Protein AF-A0A1C5M710-F1 (afdb_monomer)

Radius of gyration: 30.6 Å; Cα contacts (8 Å, |Δi|>4): 501; chains: 1; bounding box: 67×72×82 Å

Secondary structure (DSSP, 8-state):
-----------------------------------------PPPEEEEETTEEEEE-TTSPBPPSEEEEETTEEEEE-TTSPBP-EEEEETTEEEEE-SSSSBTTBTPBP-EEEEETTEEEEE-SS-STTTTTBBP-SEEEEETTEEEEE-TTSBB-TTPPPHHHHHHHHHHHHHHHHHHH---HHHHHHHHHHHHTTTTSHHHHHH--SS--B-TT--S-EEEEEEEEEETTEEEEEEEEEE--SSHHHHHHHHHHHHHH-EETTEETTTT-TT---HHHHHHHHHHTTS---TTHHHHHHHHHHHTTGGGGGG-

Solvent-accessible surface area (b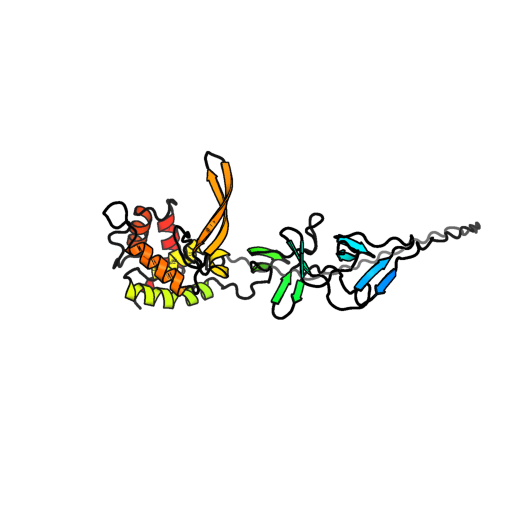ackbone atoms only — not comparable to full-atom values): 18569 Å² total; per-residue (Å²): 142,83,85,85,78,88,82,85,85,83,88,81,89,80,89,78,93,83,81,88,84,92,75,92,79,80,88,76,94,74,91,74,93,68,85,78,74,76,76,73,70,65,72,53,45,77,45,77,57,96,92,40,43,30,44,32,39,64,87,71,47,63,50,61,52,41,81,42,78,55,95,94,39,43,32,37,22,39,91,87,26,38,58,42,52,36,79,45,73,60,87,98,39,42,36,42,16,34,76,58,70,56,90,77,50,34,19,30,54,42,52,40,79,47,75,61,88,97,42,40,32,48,17,31,77,63,70,60,91,94,41,51,22,24,43,52,56,59,41,78,44,76,53,96,94,40,81,43,43,17,37,84,84,16,34,54,51,85,82,69,60,49,63,64,55,35,50,64,65,46,46,67,48,28,30,56,44,18,77,74,61,30,46,44,17,29,50,54,49,26,46,30,37,63,62,6,58,36,49,66,33,62,52,19,66,75,16,23,25,33,70,69,52,60,29,89,91,57,89,67,56,68,37,75,46,80,42,78,43,77,56,97,93,40,80,41,84,43,78,48,54,22,42,27,41,97,36,57,59,55,33,51,51,52,50,55,46,46,57,72,64,39,63,53,84,96,39,60,34,33,67,76,36,66,62,41,88,44,63,69,59,37,39,45,38,43,39,74,47,60,77,50,87,55,90,57,47,51,62,55,38,52,49,46,27,61,75,67,53,28,63,65,45,59,76,103

Sequence (316 aa):
MKNCKRIVFICLLFLSLTSLLLVPVRTEAATQNSAEATVKKAAGKWISKNGKLRYRYANKKYAKSGFTKIHGSWYCFDKNGNLQTGWKTIGSKRFYFEKKGEPGEKGKLVTGWKKIGKKEYYFRKSGKKGTIGATYKSEWKTLNKQDYYFDKNGAWYQKVPTNEDFIATIAPMAVRDMKKTGILASVTMAQAIHESAYGTSSLALEGKNLFGIKAGGWGGKTFSKKTQEYIGGKWYTVTAKFRAYSSYQKSISDHSSYLNTAMNGSRLRYQGLKGCKNYKKAFQIIKDGGYATDPKYVSKLCKIVKKYNLTKYDKM

Structure (mmCIF, N/CA/C/O backbone):
data_AF-A0A1C5M710-F1
#
_entry.id   AF-A0A1C5M710-F1
#
loop_
_atom_site.group_PDB
_atom_site.id
_atom_site.type_symbol
_atom_site.label_atom_id
_atom_site.label_alt_id
_atom_site.label_comp_id
_atom_site.label_asym_id
_atom_site.label_entity_id
_atom_site.label_seq_id
_atom_site.pdbx_PDB_ins_code
_atom_site.Cartn_x
_atom_site.Cartn_y
_atom_site.Cartn_z
_atom_site.occupancy
_atom_site.B_iso_or_equiv
_atom_site.auth_seq_id
_atom_site.auth_comp_id
_atom_site.auth_asym_id
_atom_site.auth_atom_id
_atom_site.pdbx_PDB_model_num
ATOM 1 N N . MET A 1 1 ? -2.540 -26.318 17.901 1.00 42.06 1 MET A N 1
ATOM 2 C CA . MET A 1 1 ? -1.102 -26.572 17.675 1.00 42.06 1 MET A CA 1
ATOM 3 C C . MET A 1 1 ? -0.956 -27.659 16.628 1.00 42.06 1 MET A C 1
ATOM 5 O O . MET A 1 1 ? -1.292 -28.793 16.923 1.00 42.06 1 MET A O 1
ATOM 9 N N . LYS A 1 2 ? -0.508 -27.325 15.414 1.00 34.12 2 LYS A N 1
ATOM 10 C CA . LYS A 1 2 ? 0.105 -28.285 14.487 1.00 34.12 2 LYS A CA 1
ATOM 11 C C . LYS A 1 2 ? 1.230 -27.553 13.759 1.00 34.12 2 LYS A C 1
ATOM 13 O O . LYS A 1 2 ? 0.992 -26.607 13.015 1.00 34.12 2 LYS A O 1
ATOM 18 N N . ASN A 1 3 ? 2.443 -27.956 14.115 1.00 33.75 3 ASN A N 1
ATOM 19 C CA . ASN A 1 3 ? 3.724 -27.510 13.590 1.00 33.75 3 ASN A CA 1
ATOM 20 C C . ASN A 1 3 ? 3.860 -27.945 12.128 1.00 33.75 3 ASN A C 1
ATOM 22 O O . ASN A 1 3 ? 3.651 -29.120 11.838 1.00 33.75 3 ASN A O 1
ATOM 26 N N . CYS A 1 4 ? 4.268 -27.047 11.230 1.00 30.52 4 CYS A N 1
ATOM 27 C CA . CYS A 1 4 ? 4.728 -27.442 9.900 1.00 30.52 4 CYS A CA 1
ATOM 28 C C . CYS A 1 4 ? 6.260 -27.379 9.890 1.00 30.52 4 CYS A C 1
ATOM 30 O O . CYS A 1 4 ? 6.853 -26.299 9.906 1.00 30.52 4 CYS A O 1
ATOM 32 N N . LYS A 1 5 ? 6.879 -28.560 9.987 1.00 36.16 5 LYS A N 1
ATOM 33 C CA . LYS A 1 5 ? 8.326 -28.780 10.027 1.00 36.16 5 LYS A CA 1
ATOM 34 C C . LYS A 1 5 ? 8.943 -28.535 8.644 1.00 36.16 5 LYS A C 1
ATOM 36 O O . LYS A 1 5 ? 8.381 -28.920 7.623 1.00 36.16 5 LYS A O 1
ATOM 41 N N . ARG A 1 6 ? 10.127 -27.917 8.643 1.00 33.97 6 ARG A N 1
ATOM 42 C CA . ARG A 1 6 ? 11.049 -27.822 7.503 1.00 33.97 6 ARG A CA 1
ATOM 43 C C . ARG A 1 6 ? 11.528 -29.227 7.124 1.00 33.97 6 ARG A C 1
ATOM 45 O O . ARG A 1 6 ? 11.973 -29.957 8.003 1.00 33.97 6 ARG A O 1
ATOM 52 N N . ILE A 1 7 ? 11.477 -29.570 5.840 1.00 32.66 7 ILE A N 1
ATOM 53 C CA . ILE A 1 7 ? 12.127 -30.761 5.281 1.00 32.66 7 ILE A CA 1
ATOM 54 C C . ILE A 1 7 ? 13.297 -30.278 4.422 1.00 32.66 7 ILE A C 1
ATOM 56 O O . ILE A 1 7 ? 13.109 -29.577 3.427 1.00 32.66 7 ILE A O 1
ATOM 60 N N . VAL A 1 8 ? 14.500 -30.623 4.871 1.00 30.62 8 VAL A N 1
ATOM 61 C CA . VAL A 1 8 ? 15.761 -30.583 4.126 1.00 30.62 8 VAL A CA 1
ATOM 62 C C . VAL A 1 8 ? 15.892 -31.955 3.467 1.00 30.62 8 VAL A C 1
ATOM 64 O O . VAL A 1 8 ? 15.802 -32.952 4.175 1.00 30.62 8 VAL A O 1
ATOM 67 N N . PHE A 1 9 ? 16.078 -32.021 2.147 1.00 28.45 9 PHE A N 1
ATOM 68 C CA . PHE A 1 9 ? 16.485 -33.260 1.481 1.00 28.45 9 PHE A CA 1
ATOM 69 C C . PHE A 1 9 ? 17.918 -33.118 0.983 1.00 28.45 9 PHE A C 1
ATOM 71 O O . PHE A 1 9 ? 18.257 -32.184 0.255 1.00 28.45 9 PHE A O 1
ATOM 78 N N . ILE A 1 10 ? 18.733 -34.041 1.481 1.00 31.36 10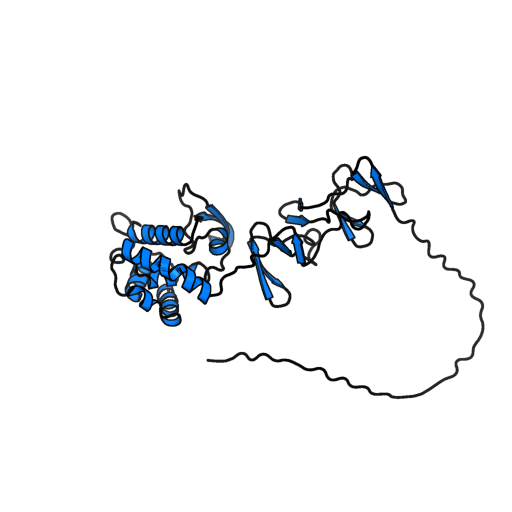 ILE A N 1
ATOM 79 C CA . ILE A 1 10 ? 20.157 -34.221 1.251 1.00 31.36 10 ILE A CA 1
ATOM 80 C C . ILE A 1 10 ? 20.370 -35.037 -0.030 1.00 31.36 10 ILE A C 1
ATOM 82 O O . ILE A 1 10 ? 19.572 -35.897 -0.393 1.00 31.36 10 ILE A O 1
ATOM 86 N N . CYS A 1 11 ? 21.470 -34.685 -0.684 1.00 29.17 11 CYS A N 1
ATOM 87 C CA . CYS A 1 11 ? 22.131 -35.291 -1.830 1.00 29.17 11 CYS A CA 1
ATOM 88 C C . CYS A 1 11 ? 22.385 -36.802 -1.660 1.00 29.17 11 CYS A C 1
ATOM 90 O O . CYS A 1 11 ? 22.856 -37.210 -0.603 1.00 29.17 11 CYS A O 1
ATOM 92 N N . LEU A 1 12 ? 22.177 -37.603 -2.710 1.00 32.91 12 LEU A N 1
ATOM 93 C CA . LEU A 1 12 ? 22.769 -38.940 -2.845 1.00 32.91 12 LEU A CA 1
ATOM 94 C C . LEU A 1 12 ? 23.062 -39.218 -4.327 1.00 32.91 12 LEU A C 1
ATOM 96 O O . LEU A 1 12 ? 22.157 -39.315 -5.153 1.00 32.91 12 LEU A O 1
ATOM 100 N N . LEU A 1 13 ? 24.360 -39.277 -4.632 1.00 32.38 13 LEU A N 1
ATOM 101 C CA . LEU A 1 13 ? 24.946 -39.799 -5.863 1.00 32.38 13 LEU A CA 1
ATOM 102 C C . LEU A 1 13 ? 24.749 -41.318 -5.923 1.00 32.38 13 LEU A C 1
ATOM 104 O O . LEU A 1 13 ? 25.011 -42.000 -4.937 1.00 32.38 13 LEU A O 1
ATOM 108 N N . PHE A 1 14 ? 24.417 -41.841 -7.102 1.00 35.28 14 PHE A N 1
ATOM 109 C CA . PHE A 1 14 ? 24.703 -43.226 -7.469 1.00 35.28 14 PHE A CA 1
ATOM 110 C C . PHE A 1 14 ? 25.469 -43.235 -8.794 1.00 35.28 14 PHE A C 1
ATOM 112 O O . PHE A 1 14 ? 24.947 -42.841 -9.836 1.00 35.28 14 PHE A O 1
ATOM 119 N N . LEU A 1 15 ? 26.736 -43.650 -8.715 1.00 34.12 15 LEU A N 1
ATOM 120 C CA . LEU A 1 15 ? 27.507 -44.180 -9.833 1.00 34.12 15 LEU A CA 1
ATOM 121 C C . LEU A 1 15 ? 27.057 -45.624 -10.080 1.00 34.12 15 LEU A C 1
ATOM 123 O O . LEU A 1 15 ? 26.993 -46.410 -9.138 1.00 34.12 15 LEU A O 1
ATOM 127 N N . SER A 1 16 ? 26.859 -46.000 -11.340 1.00 42.41 16 SER A N 1
ATOM 128 C CA . SER A 1 16 ? 27.025 -47.391 -11.765 1.00 42.41 16 SER A CA 1
ATOM 129 C C . SER A 1 16 ? 27.676 -47.424 -13.144 1.00 42.41 16 SER A C 1
ATOM 131 O O . SER A 1 16 ? 27.066 -47.039 -14.142 1.00 42.41 16 SER A O 1
ATOM 133 N N . LEU A 1 17 ? 28.933 -47.872 -13.168 1.00 35.47 17 LEU A N 1
ATOM 134 C CA . LEU A 1 17 ? 29.617 -48.376 -14.354 1.00 35.47 17 LEU A CA 1
ATOM 135 C C . LEU A 1 17 ? 28.877 -49.616 -14.869 1.00 35.47 17 LEU A C 1
ATOM 137 O O . LEU A 1 17 ? 28.617 -50.532 -14.095 1.00 35.47 17 LEU A O 1
ATOM 141 N N . THR A 1 18 ? 28.652 -49.692 -16.176 1.00 42.06 18 THR A N 1
ATOM 142 C CA . THR A 1 18 ? 28.628 -50.966 -16.909 1.00 42.06 18 THR A CA 1
ATOM 143 C C . THR A 1 18 ? 29.409 -50.781 -18.203 1.00 42.06 18 THR A C 1
ATOM 145 O O . THR A 1 18 ? 29.312 -49.747 -18.866 1.00 42.06 18 THR A O 1
ATOM 148 N N . SER A 1 19 ? 30.286 -51.742 -18.476 1.00 35.47 19 SER A N 1
ATOM 149 C CA . SER A 1 19 ? 31.231 -51.743 -19.583 1.00 35.47 19 SER A CA 1
ATOM 150 C C . SER A 1 19 ? 30.685 -52.496 -20.798 1.00 35.47 19 SER A C 1
ATOM 152 O O . SER A 1 19 ? 29.831 -53.367 -20.674 1.00 35.47 19 SER A O 1
ATOM 154 N N . LEU A 1 20 ? 31.305 -52.170 -21.937 1.00 34.91 20 LEU A N 1
ATOM 155 C CA . LEU A 1 20 ? 31.566 -53.010 -23.109 1.00 34.91 20 LEU A CA 1
ATOM 156 C C . LEU A 1 20 ? 30.378 -53.455 -23.983 1.00 34.91 20 LEU A C 1
ATOM 158 O O . LEU A 1 20 ? 29.581 -54.305 -23.614 1.00 34.91 20 LEU A O 1
ATOM 162 N N . LEU A 1 21 ? 30.392 -53.000 -25.239 1.00 36.06 21 LEU A N 1
ATOM 163 C CA . LEU A 1 21 ? 30.875 -53.828 -26.351 1.00 36.06 21 LEU A CA 1
ATOM 164 C C . LEU A 1 21 ? 31.299 -52.924 -27.518 1.00 36.06 21 LEU A C 1
ATOM 166 O O . LEU A 1 21 ? 30.545 -52.074 -27.988 1.00 36.06 21 LEU A O 1
ATOM 170 N N . LEU A 1 22 ? 32.552 -53.099 -27.936 1.00 37.38 22 LEU A N 1
ATOM 171 C CA . LEU A 1 22 ? 33.157 -52.484 -29.110 1.00 37.38 22 LEU A CA 1
ATOM 172 C C . LEU A 1 22 ? 32.746 -53.320 -30.330 1.00 37.38 22 LEU A C 1
ATOM 174 O O . LEU A 1 22 ? 33.033 -54.514 -30.369 1.00 37.38 22 LEU A O 1
ATOM 178 N N . VAL A 1 23 ? 32.115 -52.703 -31.327 1.00 41.75 23 VAL A N 1
ATOM 179 C CA . VAL A 1 23 ? 31.964 -53.297 -32.663 1.00 41.75 23 VAL A CA 1
ATOM 180 C C . VAL A 1 23 ? 32.788 -52.437 -33.621 1.00 41.75 23 VAL A C 1
ATOM 182 O O . VAL A 1 23 ? 32.579 -51.221 -33.648 1.00 41.75 23 VAL A O 1
ATOM 185 N N . PRO A 1 24 ? 33.744 -52.998 -34.381 1.00 42.62 24 PRO A N 1
ATOM 186 C CA . PRO A 1 24 ? 34.520 -52.214 -35.326 1.00 42.62 24 PRO A CA 1
ATOM 187 C C . PRO A 1 24 ? 33.662 -51.947 -36.565 1.00 42.62 24 PRO A C 1
ATOM 189 O O . PRO A 1 24 ? 33.377 -52.854 -37.345 1.00 42.62 24 PRO A O 1
ATOM 192 N N . VAL A 1 25 ? 33.244 -50.695 -36.760 1.00 32.75 25 VAL A N 1
ATOM 193 C CA . VAL A 1 25 ? 32.701 -50.256 -38.049 1.00 32.75 25 VAL A CA 1
ATOM 194 C C . VAL A 1 25 ? 33.866 -49.825 -38.931 1.00 32.75 25 VAL A C 1
ATOM 196 O O . VAL A 1 25 ? 34.612 -48.898 -38.626 1.00 32.75 25 VAL A O 1
ATOM 199 N N . ARG A 1 26 ? 34.006 -50.582 -40.015 1.00 38.81 26 ARG A N 1
ATOM 200 C CA . ARG A 1 26 ? 34.904 -50.421 -41.153 1.00 38.81 26 ARG A CA 1
ATOM 201 C C . ARG A 1 26 ? 34.915 -48.972 -41.661 1.00 38.81 26 ARG A C 1
ATOM 203 O O . ARG A 1 26 ? 33.879 -48.421 -42.018 1.00 38.81 26 ARG A O 1
ATOM 210 N N . THR A 1 27 ? 36.101 -48.373 -41.706 1.00 35.62 27 THR A N 1
ATOM 211 C CA . THR A 1 27 ? 36.369 -47.120 -42.418 1.00 35.62 27 THR A CA 1
ATOM 212 C C . THR A 1 27 ? 36.316 -47.364 -43.922 1.00 35.62 27 THR A C 1
ATOM 214 O O . THR A 1 27 ? 37.211 -48.007 -44.470 1.00 35.62 27 THR A O 1
ATOM 217 N N . GLU A 1 28 ? 35.314 -46.805 -44.592 1.00 41.25 28 GLU A N 1
ATOM 218 C CA . GLU A 1 28 ? 35.399 -46.482 -46.015 1.00 41.25 28 GLU A CA 1
ATOM 219 C C . GLU A 1 28 ? 35.428 -44.961 -46.145 1.00 41.25 28 GLU A C 1
ATOM 221 O O . GLU A 1 28 ? 34.505 -44.247 -45.749 1.00 41.25 28 GLU A O 1
ATOM 226 N N . ALA A 1 29 ? 36.562 -44.467 -46.635 1.00 36.47 29 ALA A N 1
ATOM 227 C CA . ALA A 1 29 ? 36.733 -43.086 -47.025 1.00 36.47 29 ALA A CA 1
ATOM 228 C C . ALA A 1 29 ? 35.894 -42.836 -48.283 1.00 36.47 29 ALA A C 1
ATOM 230 O O . ALA A 1 29 ? 36.212 -43.341 -49.357 1.00 36.47 29 ALA A O 1
ATOM 231 N N . ALA A 1 30 ? 34.846 -42.031 -48.147 1.00 32.66 30 ALA A N 1
ATOM 232 C CA . ALA A 1 30 ? 34.181 -41.391 -49.268 1.00 32.66 30 ALA A CA 1
ATOM 233 C C . ALA A 1 30 ? 34.258 -39.878 -49.058 1.00 32.66 30 ALA A C 1
ATOM 235 O O . ALA A 1 30 ? 33.745 -39.312 -48.093 1.00 32.66 30 ALA A O 1
ATOM 236 N N . THR A 1 31 ? 34.986 -39.249 -49.966 1.00 37.56 31 THR A N 1
ATOM 237 C CA . THR A 1 31 ? 35.159 -37.816 -50.144 1.00 37.56 31 THR A CA 1
ATOM 238 C C . THR A 1 31 ? 33.818 -37.082 -50.158 1.00 37.56 31 THR A C 1
ATOM 240 O O . THR A 1 31 ? 33.026 -37.232 -51.084 1.00 37.56 31 THR A O 1
ATOM 243 N N . GLN A 1 32 ? 33.593 -36.203 -49.179 1.00 31.77 32 GLN A N 1
ATOM 244 C CA . GLN A 1 32 ? 32.639 -35.105 -49.321 1.00 31.77 32 GLN A CA 1
ATOM 245 C C . GLN A 1 32 ? 33.327 -33.773 -49.041 1.00 31.77 32 GLN A C 1
ATOM 247 O O . GLN A 1 32 ? 33.432 -33.288 -47.917 1.00 31.77 32 GLN A O 1
ATOM 252 N N . ASN A 1 33 ? 33.783 -33.178 -50.140 1.00 46.34 33 ASN A N 1
ATOM 253 C CA . ASN A 1 33 ? 33.904 -31.739 -50.276 1.00 46.34 33 ASN A CA 1
ATOM 254 C C . ASN A 1 33 ? 32.485 -31.151 -50.215 1.00 46.34 33 ASN A C 1
ATOM 256 O O . ASN A 1 33 ? 31.789 -31.064 -51.222 1.00 46.34 33 ASN A O 1
ATOM 260 N N . SER A 1 34 ? 32.050 -30.736 -49.031 1.00 34.28 34 SER A N 1
ATOM 261 C CA . SER A 1 34 ? 30.980 -29.751 -48.893 1.00 34.28 34 SER A CA 1
ATOM 262 C C . SER A 1 34 ? 31.349 -28.812 -47.757 1.00 34.28 34 SER A C 1
ATOM 264 O O . SER A 1 34 ? 30.949 -28.981 -46.606 1.00 34.28 34 SER A O 1
ATOM 266 N N . ALA A 1 35 ? 32.159 -27.812 -48.094 1.00 37.97 35 ALA A N 1
ATOM 267 C CA . ALA A 1 35 ? 32.267 -26.612 -47.292 1.00 37.97 35 ALA A CA 1
ATOM 268 C C . ALA A 1 35 ? 30.880 -25.949 -47.247 1.00 37.97 35 ALA A C 1
ATOM 270 O O . ALA A 1 35 ? 30.538 -25.131 -48.100 1.00 37.97 35 ALA A O 1
ATOM 271 N N . GLU A 1 36 ? 30.070 -26.293 -46.244 1.00 34.94 36 GLU A N 1
ATOM 272 C CA . GLU A 1 36 ? 28.985 -25.429 -45.794 1.00 34.94 36 GLU A CA 1
ATOM 273 C C . GLU A 1 36 ? 29.624 -24.175 -45.196 1.00 34.94 36 GLU A C 1
ATOM 275 O O . GLU A 1 36 ? 29.859 -24.038 -43.992 1.00 34.94 36 GLU A O 1
ATOM 280 N N . ALA A 1 37 ? 29.939 -23.234 -46.082 1.00 34.09 37 ALA A N 1
ATOM 281 C CA . ALA A 1 37 ? 30.164 -21.854 -45.726 1.00 34.09 37 ALA A CA 1
ATOM 282 C C . ALA A 1 37 ? 28.885 -21.346 -45.051 1.00 34.09 37 ALA A C 1
ATOM 284 O O . ALA A 1 37 ? 27.931 -20.906 -45.694 1.00 34.09 37 ALA A O 1
ATOM 285 N N . THR A 1 38 ? 28.863 -21.407 -43.722 1.00 34.16 38 THR A N 1
ATOM 286 C CA . THR A 1 38 ? 27.917 -20.660 -42.903 1.00 34.16 38 THR A CA 1
ATOM 287 C C . THR A 1 38 ? 28.090 -19.193 -43.265 1.00 34.16 38 THR A C 1
ATOM 289 O O . THR A 1 38 ? 29.026 -18.524 -42.825 1.00 34.16 38 THR A O 1
ATOM 292 N N . VAL A 1 39 ? 27.188 -18.670 -44.097 1.00 37.91 39 VAL A N 1
ATOM 293 C CA . VAL A 1 39 ? 27.097 -17.240 -44.375 1.00 37.91 39 VAL A CA 1
ATOM 294 C C . VAL A 1 39 ? 26.815 -16.559 -43.037 1.00 37.91 39 VAL A C 1
ATOM 296 O O . VAL A 1 39 ? 25.669 -16.468 -42.590 1.00 37.91 39 VAL A O 1
ATOM 299 N N . LYS A 1 40 ? 27.871 -16.088 -42.361 1.00 44.16 40 LYS A N 1
ATOM 300 C CA . LYS A 1 40 ? 27.776 -15.159 -41.235 1.00 44.16 40 LYS A CA 1
ATOM 301 C C . LYS A 1 40 ? 27.069 -13.923 -41.768 1.00 44.16 40 LYS A C 1
ATOM 303 O O . LYS A 1 40 ? 27.689 -13.028 -42.336 1.00 44.16 40 LYS A O 1
ATOM 308 N N . LYS A 1 41 ? 25.744 -13.895 -41.617 1.00 49.84 41 LYS A N 1
ATOM 309 C CA . LYS A 1 41 ? 24.896 -12.743 -41.912 1.00 49.84 41 LYS A CA 1
ATOM 310 C C . LYS A 1 41 ? 25.568 -11.535 -41.267 1.00 49.84 41 LYS A C 1
ATOM 312 O O . LYS A 1 41 ? 25.709 -11.517 -40.046 1.00 49.84 41 LYS A O 1
ATOM 317 N N . ALA A 1 42 ? 26.048 -10.590 -42.078 1.00 56.75 42 ALA A N 1
ATOM 318 C CA . ALA A 1 42 ? 26.801 -9.446 -41.579 1.00 56.75 42 ALA A CA 1
ATOM 319 C C . ALA A 1 42 ? 26.041 -8.817 -40.399 1.00 56.75 42 ALA A C 1
ATOM 321 O O . ALA A 1 42 ? 24.865 -8.455 -40.516 1.00 56.75 42 ALA A O 1
ATOM 322 N N . ALA A 1 43 ? 26.675 -8.779 -39.227 1.00 74.94 43 ALA A N 1
ATOM 323 C CA . ALA A 1 43 ? 26.039 -8.248 -38.032 1.00 74.94 43 ALA A CA 1
ATOM 324 C C . ALA A 1 43 ? 25.844 -6.733 -38.200 1.00 74.94 43 ALA A C 1
ATOM 326 O O . ALA A 1 43 ? 26.686 -6.035 -38.770 1.00 74.94 43 ALA A O 1
ATOM 327 N N . GLY A 1 44 ? 24.712 -6.205 -37.732 1.00 88.12 44 GLY A N 1
ATOM 328 C CA . GLY A 1 44 ? 24.530 -4.756 -37.664 1.00 88.12 44 GLY A CA 1
ATOM 329 C C . GLY A 1 44 ? 25.507 -4.123 -36.669 1.00 88.12 44 GLY A C 1
ATOM 330 O O . GLY A 1 44 ? 26.044 -4.797 -35.790 1.00 88.12 44 GLY A O 1
ATOM 331 N N . LYS A 1 45 ? 25.714 -2.810 -36.783 1.00 94.25 45 LYS A N 1
ATOM 332 C CA . LYS A 1 45 ? 26.644 -2.049 -35.942 1.00 94.25 45 LYS A CA 1
ATOM 333 C C . LYS A 1 45 ? 25.969 -0.912 -35.192 1.00 94.25 45 LYS A C 1
ATOM 335 O O . LYS A 1 45 ? 25.032 -0.279 -35.686 1.00 94.25 45 LYS A O 1
ATOM 340 N N . TRP A 1 46 ? 26.489 -0.623 -34.007 1.00 95.31 46 TRP A N 1
ATOM 341 C CA . TRP A 1 46 ? 26.136 0.571 -33.254 1.00 95.31 46 TRP A CA 1
ATOM 342 C C . TRP A 1 46 ? 26.849 1.792 -33.838 1.00 95.31 46 TRP A C 1
ATOM 344 O O . TRP A 1 46 ? 28.039 1.746 -34.127 1.00 95.31 46 TRP A O 1
ATOM 354 N N . ILE A 1 47 ? 26.110 2.881 -34.023 1.00 94.62 47 ILE A N 1
ATOM 355 C CA . ILE A 1 47 ? 26.592 4.149 -34.567 1.00 94.62 47 ILE A CA 1
ATOM 356 C C . ILE A 1 47 ? 26.357 5.232 -33.520 1.00 94.62 47 ILE A C 1
ATOM 358 O O . ILE A 1 47 ? 25.212 5.467 -33.128 1.00 94.62 47 ILE A O 1
ATOM 362 N N . SER A 1 48 ? 27.429 5.893 -33.086 1.00 93.06 48 SER A N 1
ATOM 363 C CA . SER A 1 48 ? 27.365 7.055 -32.199 1.00 93.06 48 SER A CA 1
ATOM 364 C C . SER A 1 48 ? 27.523 8.334 -33.019 1.00 93.06 48 SER A C 1
ATOM 366 O O . SER A 1 48 ? 28.474 8.456 -33.786 1.00 93.06 48 SER A O 1
ATOM 368 N N . LYS A 1 49 ? 26.592 9.280 -32.880 1.00 90.50 49 LYS A N 1
ATOM 369 C CA . LYS A 1 49 ? 26.688 10.623 -33.474 1.00 90.50 49 LYS A CA 1
ATOM 370 C C . LYS A 1 49 ? 26.138 11.643 -32.482 1.00 90.50 49 LYS A C 1
ATOM 372 O O . LYS A 1 49 ? 25.013 11.486 -32.012 1.00 90.50 49 LYS A O 1
ATOM 377 N N . ASN A 1 50 ? 26.919 12.674 -32.155 1.00 87.69 50 ASN A N 1
ATOM 378 C CA . ASN A 1 50 ? 26.544 13.746 -31.218 1.00 87.69 50 ASN A CA 1
ATOM 379 C C . ASN A 1 50 ? 26.025 13.207 -29.867 1.00 87.69 50 ASN A C 1
ATOM 381 O O . ASN A 1 50 ? 24.974 13.620 -29.377 1.00 87.69 50 ASN A O 1
ATOM 385 N N . GLY A 1 51 ? 26.696 12.189 -29.317 1.00 83.38 51 GLY A N 1
ATOM 386 C CA . GLY A 1 51 ? 26.306 11.535 -28.059 1.00 83.38 51 GLY A CA 1
ATOM 387 C C . GLY A 1 51 ? 25.049 10.652 -28.131 1.00 83.38 51 GLY A C 1
ATOM 388 O O . GLY A 1 51 ? 24.667 10.047 -27.126 1.00 83.38 51 GLY A O 1
ATOM 389 N N . LYS A 1 52 ? 24.405 10.534 -29.300 1.00 91.12 52 LYS A N 1
ATOM 390 C CA . LYS A 1 52 ? 23.235 9.676 -29.529 1.00 91.12 52 LYS A CA 1
ATOM 391 C C . LYS A 1 52 ? 23.663 8.375 -30.195 1.00 91.12 52 LYS A C 1
ATOM 393 O O . LYS A 1 52 ? 24.330 8.384 -31.227 1.00 91.12 52 LYS A O 1
ATOM 398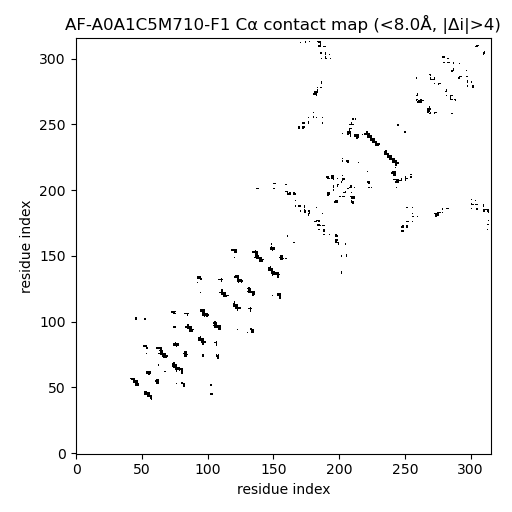 N N . LEU A 1 53 ? 23.239 7.257 -29.613 1.00 95.44 53 LEU A N 1
ATOM 399 C CA . LEU A 1 53 ? 23.540 5.922 -30.121 1.00 95.44 53 LEU A CA 1
ATOM 400 C C . LEU A 1 53 ? 22.359 5.390 -30.942 1.00 95.44 53 LEU A C 1
ATOM 402 O O . LEU A 1 53 ? 21.211 5.473 -30.507 1.00 95.44 53 LEU A O 1
ATOM 406 N N . ARG A 1 54 ? 22.631 4.839 -32.123 1.00 96.31 54 ARG A N 1
ATOM 407 C CA . ARG A 1 54 ? 21.651 4.212 -33.028 1.00 96.31 54 ARG A CA 1
ATOM 408 C C . ARG A 1 54 ? 22.181 2.848 -33.457 1.00 96.31 54 ARG A C 1
ATOM 410 O O . ARG A 1 54 ? 23.390 2.644 -33.466 1.00 96.31 54 ARG A O 1
ATOM 417 N N . TYR A 1 55 ? 21.310 1.921 -33.843 1.00 96.19 55 TYR A N 1
ATOM 418 C CA . TYR A 1 55 ? 21.739 0.634 -34.402 1.00 96.19 55 TYR A CA 1
ATOM 419 C C . TYR A 1 55 ? 21.427 0.574 -35.897 1.00 96.19 55 TYR A C 1
ATOM 421 O O . TYR A 1 55 ? 20.283 0.817 -36.291 1.00 96.19 55 TYR A O 1
ATOM 429 N N . ARG A 1 56 ? 22.438 0.276 -36.720 1.00 95.50 56 ARG A N 1
ATOM 430 C CA . ARG A 1 56 ? 22.330 0.139 -38.177 1.00 95.50 56 ARG A CA 1
ATOM 431 C C . ARG A 1 56 ? 22.517 -1.322 -38.568 1.00 95.50 56 ARG A C 1
ATOM 433 O O . ARG A 1 56 ? 23.591 -1.879 -38.363 1.00 95.50 56 ARG A O 1
ATOM 440 N N . TYR A 1 57 ? 21.496 -1.928 -39.158 1.00 93.12 57 TYR A N 1
ATOM 441 C CA . TYR A 1 57 ? 21.563 -3.288 -39.691 1.00 93.12 57 TYR A CA 1
ATOM 442 C C . TYR A 1 57 ? 22.489 -3.360 -40.918 1.00 93.12 57 TYR A C 1
ATOM 444 O O . TYR A 1 57 ? 22.814 -2.338 -41.529 1.00 93.12 57 TYR A O 1
ATOM 452 N N . ALA A 1 58 ? 22.884 -4.572 -41.321 1.00 91.56 58 ALA A N 1
ATOM 453 C CA . ALA A 1 58 ? 23.715 -4.778 -42.512 1.00 91.56 58 ALA A CA 1
ATOM 454 C C . ALA A 1 58 ? 23.083 -4.245 -43.806 1.00 91.56 58 ALA A C 1
ATOM 456 O O . ALA A 1 58 ? 23.785 -3.701 -44.651 1.00 91.56 58 ALA A O 1
ATOM 457 N N . ASN A 1 59 ? 21.751 -4.267 -43.912 1.00 91.31 59 ASN A N 1
ATOM 458 C CA . ASN A 1 59 ? 21.007 -3.659 -45.023 1.00 91.31 59 ASN A CA 1
ATOM 459 C C . ASN A 1 59 ? 20.978 -2.113 -44.990 1.00 91.31 59 ASN A C 1
ATOM 461 O O . ASN A 1 59 ? 20.129 -1.497 -45.630 1.00 91.31 59 ASN A O 1
ATOM 465 N N . LYS A 1 60 ? 21.854 -1.482 -44.195 1.00 88.94 60 LYS A N 1
ATOM 466 C CA . LYS A 1 60 ? 21.997 -0.032 -43.993 1.00 88.94 60 LYS A CA 1
ATOM 467 C C . LYS A 1 60 ? 20.776 0.669 -43.370 1.00 88.94 60 LYS A C 1
ATOM 469 O O . LYS A 1 60 ? 20.876 1.857 -43.063 1.00 88.94 60 LYS A O 1
ATOM 474 N N . LYS A 1 61 ? 19.669 -0.036 -43.094 1.00 91.94 61 LYS A N 1
ATOM 475 C CA . LYS A 1 61 ? 18.510 0.508 -42.364 1.00 91.94 61 LYS A CA 1
ATOM 476 C C . LYS A 1 61 ? 18.814 0.614 -40.868 1.00 91.94 61 LYS A C 1
ATOM 478 O O . LYS A 1 61 ? 19.624 -0.138 -40.327 1.00 91.94 61 LYS A O 1
ATOM 483 N N . TYR A 1 62 ? 18.139 1.535 -40.187 1.00 93.31 62 TYR A N 1
ATOM 484 C CA . TYR A 1 62 ? 18.261 1.717 -38.738 1.00 93.31 62 TYR A CA 1
ATOM 485 C C . TYR A 1 62 ? 17.156 0.984 -37.969 1.00 93.31 62 TYR A C 1
ATOM 487 O O . TYR A 1 62 ? 16.088 0.697 -38.515 1.00 93.31 62 TYR A O 1
ATOM 495 N N . ALA A 1 63 ? 17.415 0.688 -36.692 1.00 93.50 63 ALA A N 1
ATOM 496 C CA . ALA A 1 63 ? 16.403 0.197 -35.761 1.00 93.50 63 ALA A CA 1
ATOM 497 C C . ALA A 1 63 ? 15.174 1.119 -35.737 1.00 93.50 63 ALA A C 1
ATOM 499 O O . ALA A 1 63 ? 15.299 2.344 -35.669 1.00 93.50 63 ALA A O 1
ATOM 500 N N . LYS A 1 64 ? 13.988 0.504 -35.813 1.00 91.88 64 LYS A N 1
ATOM 501 C CA . LYS A 1 64 ? 12.705 1.207 -35.733 1.00 91.88 64 LYS A CA 1
ATOM 502 C C . LYS A 1 64 ? 12.452 1.684 -34.299 1.00 91.88 64 LYS A C 1
ATOM 504 O O . LYS A 1 64 ? 13.041 1.167 -33.350 1.00 91.88 64 LYS A O 1
ATOM 509 N N . SER A 1 65 ? 11.559 2.659 -34.156 1.00 93.75 65 SER A N 1
ATOM 510 C CA . SER A 1 65 ? 11.115 3.154 -32.854 1.00 93.75 65 SER A CA 1
ATOM 511 C C . SER A 1 65 ? 10.440 2.057 -32.019 1.00 93.75 65 SER A C 1
ATOM 513 O O . SER A 1 65 ? 9.881 1.090 -32.541 1.00 93.75 65 SER A O 1
ATOM 515 N N . GLY A 1 66 ? 10.494 2.208 -30.697 1.00 93.25 66 GLY A N 1
ATOM 516 C CA . GLY A 1 66 ? 9.955 1.246 -29.740 1.00 93.25 66 GLY A CA 1
ATOM 517 C C . GLY A 1 66 ? 10.909 0.094 -29.419 1.00 93.25 66 GLY A C 1
ATOM 518 O O . GLY A 1 66 ? 12.128 0.204 -29.571 1.00 93.25 66 GLY A O 1
ATOM 519 N N . PHE A 1 67 ? 10.341 -1.003 -28.911 1.00 93.69 67 PHE A N 1
ATOM 520 C CA . PHE A 1 67 ? 11.097 -2.179 -28.480 1.00 93.69 67 PHE A CA 1
ATOM 521 C C . PHE A 1 67 ? 11.662 -2.948 -29.675 1.00 93.69 67 PHE A C 1
ATOM 523 O O . PHE A 1 67 ? 10.911 -3.472 -30.497 1.00 93.69 67 PHE A O 1
ATOM 530 N N . THR A 1 68 ? 12.983 -3.086 -29.718 1.00 93.88 68 THR A N 1
ATOM 531 C CA . THR A 1 68 ? 13.709 -3.827 -30.754 1.00 93.88 68 THR A CA 1
ATOM 532 C C . THR A 1 68 ? 14.639 -4.842 -30.098 1.00 93.88 68 THR A C 1
ATOM 534 O O . THR A 1 68 ? 15.352 -4.507 -29.151 1.00 93.88 68 THR A O 1
ATOM 537 N N . LYS A 1 69 ? 14.633 -6.088 -30.587 1.00 92.56 69 LYS A N 1
ATOM 538 C CA . LYS A 1 69 ? 15.521 -7.152 -30.103 1.00 92.56 69 LYS A CA 1
ATOM 539 C C . LYS A 1 69 ? 16.774 -7.211 -30.977 1.00 92.56 69 LYS A C 1
ATOM 541 O O . LYS A 1 69 ? 16.662 -7.425 -32.180 1.00 92.56 69 LYS A O 1
ATOM 546 N N . ILE A 1 70 ? 17.946 -7.021 -30.379 1.00 93.50 70 ILE A N 1
ATOM 547 C CA . ILE A 1 70 ? 19.254 -7.042 -31.048 1.00 93.50 70 ILE A CA 1
ATOM 548 C C . ILE A 1 70 ? 20.140 -8.014 -30.270 1.00 93.50 70 ILE A C 1
ATOM 550 O O . ILE A 1 70 ? 20.267 -7.888 -29.055 1.00 93.50 70 ILE A O 1
ATOM 554 N N . HIS A 1 71 ? 20.704 -9.009 -30.958 1.00 90.31 71 HIS A N 1
ATOM 555 C CA . HIS A 1 71 ? 21.593 -10.024 -30.367 1.00 90.31 71 HIS A CA 1
ATOM 556 C C . HIS A 1 71 ? 21.041 -10.618 -29.051 1.00 90.31 71 HIS A C 1
ATOM 558 O O . HIS A 1 71 ? 21.699 -10.634 -28.016 1.00 90.31 71 HIS A O 1
ATOM 564 N N . GLY A 1 72 ? 19.768 -11.027 -29.056 1.00 89.31 72 GLY A N 1
ATOM 565 C CA . GLY A 1 72 ? 19.114 -11.631 -27.888 1.00 89.31 72 GLY A CA 1
ATOM 566 C C . GLY A 1 72 ? 18.602 -10.647 -26.825 1.00 89.31 72 GLY A C 1
ATOM 567 O O . GLY A 1 72 ? 17.694 -11.006 -26.077 1.00 89.31 72 GLY A O 1
ATOM 568 N N . SER A 1 73 ? 19.081 -9.401 -26.808 1.00 92.38 73 SER A N 1
ATOM 569 C CA . SER A 1 73 ? 18.706 -8.379 -25.821 1.00 92.38 73 SER A CA 1
ATOM 570 C C . SER A 1 73 ? 17.663 -7.402 -26.363 1.00 92.38 73 SER A C 1
ATOM 572 O O . SER A 1 73 ? 17.631 -7.097 -27.554 1.00 92.38 73 SER A O 1
ATOM 574 N N . TRP A 1 74 ? 16.787 -6.900 -25.491 1.00 94.56 74 TRP A N 1
ATOM 575 C CA . TRP A 1 74 ? 15.808 -5.872 -25.852 1.00 94.56 74 TRP A CA 1
ATOM 576 C C . TRP A 1 74 ? 16.371 -4.473 -25.618 1.00 94.56 74 TRP A C 1
ATOM 578 O O . TRP A 1 74 ? 16.965 -4.211 -24.578 1.00 94.56 74 TRP A O 1
ATOM 588 N N . TYR A 1 75 ? 16.105 -3.570 -26.553 1.00 96.00 75 TYR A N 1
ATOM 589 C CA . TYR A 1 75 ? 16.425 -2.145 -26.492 1.00 96.00 75 TYR A CA 1
ATOM 590 C C . TYR A 1 75 ? 15.174 -1.348 -26.847 1.00 96.00 75 TYR A C 1
ATOM 592 O O . TYR A 1 75 ? 14.246 -1.884 -27.456 1.00 96.00 75 TYR A O 1
ATOM 600 N N . CYS A 1 76 ? 15.143 -0.065 -26.500 1.00 95.44 76 CYS A N 1
ATOM 601 C CA . CYS A 1 76 ? 14.079 0.837 -26.927 1.00 95.44 76 CYS A CA 1
ATOM 602 C C . CYS A 1 76 ? 14.668 2.023 -27.683 1.00 95.44 76 CYS A C 1
ATOM 604 O O . CYS A 1 76 ? 15.634 2.624 -27.221 1.00 95.44 76 CYS A O 1
ATOM 606 N N . PHE A 1 77 ? 14.065 2.386 -28.811 1.00 96.25 77 PHE A N 1
ATOM 607 C CA . PHE A 1 77 ? 14.474 3.535 -29.620 1.00 96.25 77 PHE A CA 1
ATOM 608 C C . PHE A 1 77 ? 13.347 4.573 -29.696 1.00 96.25 77 PHE A C 1
ATOM 610 O O . PHE A 1 77 ? 12.168 4.218 -29.653 1.00 96.25 77 PHE A O 1
ATOM 617 N N . ASP A 1 78 ? 13.686 5.860 -29.777 1.00 94.31 78 ASP A N 1
ATOM 618 C CA . ASP A 1 78 ? 12.700 6.921 -30.023 1.00 94.31 78 ASP A CA 1
ATOM 619 C C . ASP A 1 78 ? 12.261 6.977 -31.498 1.00 94.31 78 ASP A C 1
ATOM 621 O O . ASP A 1 78 ? 12.729 6.206 -32.338 1.00 94.31 78 ASP A O 1
ATOM 625 N N . LYS A 1 79 ? 11.360 7.914 -31.826 1.00 94.44 79 LYS A N 1
ATOM 626 C CA . LYS A 1 79 ? 10.869 8.155 -33.195 1.00 94.44 79 LYS A CA 1
ATOM 627 C C . LYS A 1 79 ? 11.970 8.493 -34.210 1.00 94.44 79 LYS A C 1
ATOM 629 O O . LYS A 1 79 ? 11.790 8.255 -35.395 1.00 94.44 79 LYS A O 1
ATOM 634 N N . ASN A 1 80 ? 13.113 8.992 -33.744 1.00 91.94 80 ASN A N 1
ATOM 635 C CA . ASN A 1 80 ? 14.267 9.335 -34.572 1.00 91.94 80 ASN A CA 1
ATOM 636 C C . ASN A 1 80 ? 15.274 8.165 -34.662 1.00 91.94 80 ASN A C 1
ATOM 638 O O . ASN A 1 80 ? 16.321 8.273 -35.308 1.00 91.94 80 ASN A O 1
ATOM 642 N N . GLY A 1 81 ? 14.983 7.032 -34.016 1.00 93.50 81 GLY A N 1
ATOM 643 C CA . GLY A 1 81 ? 15.855 5.864 -33.954 1.00 93.50 81 GLY A CA 1
ATOM 644 C C . GLY A 1 81 ? 17.026 6.018 -32.982 1.00 93.50 81 GLY A C 1
ATOM 645 O O . GLY A 1 81 ? 18.010 5.293 -33.129 1.00 93.50 81 GLY A O 1
ATOM 646 N N . ASN A 1 82 ? 16.966 6.951 -32.022 1.00 95.75 82 ASN A N 1
ATOM 647 C CA . ASN A 1 82 ? 17.981 7.075 -30.972 1.00 95.75 82 ASN A CA 1
ATOM 648 C C . ASN A 1 82 ? 17.657 6.161 -29.792 1.00 95.75 82 ASN A C 1
ATOM 650 O O . ASN A 1 82 ? 16.521 6.114 -29.305 1.00 95.75 82 ASN A O 1
ATOM 654 N N . LEU A 1 83 ? 18.683 5.476 -29.299 1.00 97.31 83 LEU A N 1
ATOM 655 C CA . LEU A 1 83 ? 18.605 4.564 -28.171 1.00 97.31 83 LEU A CA 1
ATOM 656 C C . LEU A 1 83 ? 18.157 5.291 -26.899 1.00 97.31 83 LEU A C 1
ATOM 658 O O . LEU A 1 83 ? 18.722 6.309 -26.499 1.00 97.31 83 LEU A O 1
ATOM 662 N N . GLN A 1 84 ? 17.160 4.722 -26.235 1.00 96.81 84 GLN A N 1
ATOM 663 C CA . GLN A 1 84 ? 16.666 5.162 -24.941 1.00 96.81 84 GLN A CA 1
ATOM 664 C C . GLN A 1 84 ? 17.414 4.442 -23.817 1.00 96.81 84 GLN A C 1
ATOM 666 O O . GLN A 1 84 ? 17.647 3.237 -23.876 1.00 96.81 84 GLN A O 1
ATOM 671 N N . THR A 1 85 ? 17.753 5.183 -22.763 1.00 97.25 85 THR A N 1
ATOM 672 C CA . THR A 1 85 ? 18.383 4.646 -21.549 1.00 97.25 85 THR A CA 1
ATOM 673 C C . THR A 1 85 ? 17.661 5.137 -20.292 1.00 97.25 85 THR A C 1
ATOM 675 O O . THR A 1 85 ? 16.866 6.081 -20.342 1.00 97.25 85 THR A O 1
ATOM 678 N N . GLY A 1 86 ? 17.935 4.498 -19.154 1.00 97.75 86 GLY A N 1
ATOM 679 C CA . GLY A 1 86 ? 17.357 4.828 -17.856 1.00 97.75 86 GLY A CA 1
ATOM 680 C C . GLY A 1 86 ? 15.881 4.454 -17.728 1.00 97.75 86 GLY A C 1
ATOM 681 O O . GLY A 1 86 ? 15.380 3.552 -18.400 1.00 97.75 86 GLY A O 1
ATOM 682 N N . TRP A 1 87 ? 15.186 5.150 -16.826 1.00 97.56 87 TRP A N 1
ATOM 683 C CA . TRP A 1 87 ? 13.758 4.954 -16.589 1.00 97.56 87 TRP A CA 1
ATOM 684 C C . TRP A 1 87 ? 12.928 5.391 -17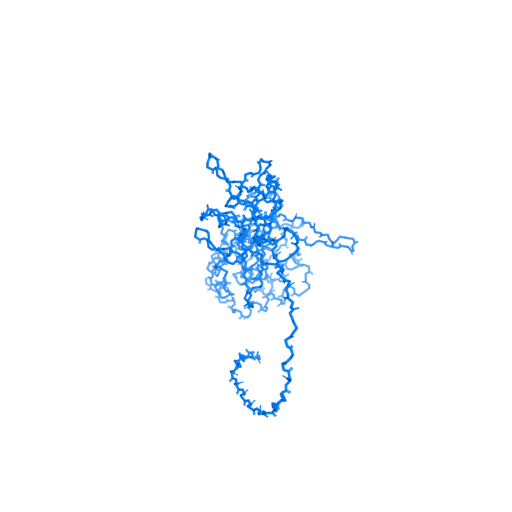.793 1.00 97.56 87 TRP A C 1
ATOM 686 O O . TRP A 1 87 ? 13.056 6.521 -18.267 1.00 97.56 87 TRP A O 1
ATOM 696 N N . LYS A 1 88 ? 12.026 4.515 -18.241 1.00 96.25 88 LYS A N 1
ATOM 697 C CA . LYS A 1 88 ? 11.049 4.823 -19.287 1.00 96.25 88 LYS A CA 1
ATOM 698 C C . LYS A 1 88 ? 9.675 4.291 -18.911 1.00 96.25 88 LYS A C 1
ATOM 700 O O . LYS A 1 88 ? 9.536 3.148 -18.480 1.00 96.25 88 LYS A O 1
ATOM 705 N N . THR A 1 89 ? 8.665 5.131 -19.093 1.00 94.62 89 THR A N 1
ATOM 706 C CA . THR A 1 89 ? 7.259 4.752 -18.951 1.00 94.62 89 THR A CA 1
ATOM 707 C C . THR A 1 89 ? 6.683 4.575 -20.346 1.00 94.62 89 THR A C 1
ATOM 709 O O . THR A 1 89 ? 6.724 5.504 -21.146 1.00 94.62 89 THR A O 1
ATOM 712 N N . ILE A 1 90 ? 6.194 3.375 -20.651 1.00 90.69 90 ILE A N 1
ATOM 713 C CA . ILE A 1 90 ? 5.615 3.031 -21.954 1.00 90.69 90 ILE A CA 1
ATOM 714 C C . ILE A 1 90 ? 4.228 2.446 -21.679 1.00 90.69 90 ILE A C 1
ATOM 716 O O . ILE A 1 90 ? 4.093 1.387 -21.054 1.00 90.69 90 ILE A O 1
ATOM 720 N N . GLY A 1 91 ? 3.186 3.184 -22.070 1.00 89.12 91 GLY A N 1
ATOM 721 C CA . GLY A 1 91 ? 1.825 2.957 -21.579 1.00 89.12 91 GLY A CA 1
ATOM 722 C C . GLY A 1 91 ? 1.758 3.104 -20.053 1.00 89.12 91 GLY A C 1
ATOM 723 O O . GLY A 1 91 ? 2.323 4.029 -19.479 1.00 89.12 91 GLY A O 1
ATOM 724 N N . SER A 1 92 ? 1.116 2.159 -19.364 1.00 87.75 92 SER A N 1
ATOM 725 C CA . SER A 1 92 ? 1.017 2.143 -17.894 1.00 87.75 92 SER A CA 1
ATOM 726 C C . SER A 1 92 ? 2.202 1.473 -17.179 1.00 87.75 92 SER A C 1
ATOM 728 O O . SER A 1 92 ? 2.197 1.364 -15.945 1.00 87.75 92 SER A O 1
ATOM 730 N N . LYS A 1 93 ? 3.211 1.000 -17.926 1.00 93.00 93 LYS A N 1
ATOM 731 C CA . LYS A 1 93 ? 4.313 0.166 -17.424 1.00 93.00 93 LYS A CA 1
ATOM 732 C C . LYS A 1 93 ? 5.627 0.936 -17.380 1.00 93.00 93 LYS A C 1
ATOM 734 O O . LYS A 1 93 ? 5.895 1.769 -18.242 1.00 93.00 93 LYS A O 1
ATOM 739 N N . ARG A 1 94 ? 6.449 0.636 -16.374 1.00 96.06 94 ARG A N 1
ATOM 740 C CA . ARG A 1 94 ? 7.775 1.233 -16.194 1.00 96.06 94 ARG A CA 1
ATOM 741 C C . ARG A 1 94 ? 8.855 0.204 -16.470 1.00 96.06 94 ARG A C 1
ATOM 743 O O . ARG A 1 94 ? 8.779 -0.911 -15.966 1.00 96.06 94 ARG A O 1
ATOM 750 N N . PHE A 1 95 ? 9.847 0.621 -17.236 1.00 97.12 95 PHE A N 1
ATOM 751 C CA . PHE A 1 95 ? 11.000 -0.159 -17.657 1.00 97.12 95 PHE A CA 1
ATOM 752 C C . PHE A 1 95 ? 12.269 0.592 -17.268 1.00 97.12 95 PHE A C 1
ATOM 754 O O . PHE A 1 95 ? 12.252 1.819 -17.097 1.00 97.12 95 PHE A O 1
ATOM 761 N N . TYR A 1 96 ? 13.370 -0.139 -17.162 1.00 98.19 96 TYR A N 1
ATOM 762 C CA . TYR A 1 96 ? 14.686 0.452 -17.000 1.00 98.19 96 TYR A CA 1
ATOM 763 C C . TYR A 1 96 ? 15.636 -0.127 -18.038 1.00 98.19 96 TYR A C 1
ATOM 765 O O . TYR A 1 96 ? 15.743 -1.342 -18.189 1.00 98.19 96 TYR A O 1
ATOM 773 N N . PHE A 1 97 ? 16.305 0.762 -18.759 1.00 97.62 97 PHE A N 1
ATOM 774 C CA . PHE A 1 97 ? 17.322 0.424 -19.743 1.00 97.62 97 PHE A CA 1
ATOM 775 C C . PHE A 1 97 ? 18.686 0.845 -19.195 1.00 97.62 97 PHE A C 1
ATOM 777 O O . PHE A 1 97 ? 18.806 1.933 -18.623 1.00 97.62 97 PHE A O 1
ATOM 784 N N . GLU A 1 98 ? 19.714 0.012 -19.340 1.00 97.81 98 GLU A N 1
ATOM 785 C CA . GLU A 1 98 ? 21.032 0.287 -18.761 1.00 97.81 98 GLU A CA 1
ATOM 786 C C . GLU A 1 98 ? 21.573 1.654 -19.215 1.00 97.81 98 GLU A C 1
ATOM 788 O O . GLU A 1 98 ? 21.573 1.994 -20.398 1.00 97.81 98 GLU A O 1
ATOM 793 N N . LYS A 1 99 ? 21.991 2.491 -18.257 1.00 96.25 99 LYS A N 1
ATOM 794 C CA . LYS A 1 99 ? 22.466 3.860 -18.544 1.00 96.25 99 LYS A CA 1
ATOM 795 C C . LYS A 1 99 ? 23.909 3.900 -19.036 1.00 96.25 99 LYS A C 1
ATOM 797 O O . LYS A 1 99 ? 24.283 4.830 -19.750 1.00 96.25 99 LYS A O 1
ATOM 802 N N . LYS A 1 100 ? 24.709 2.936 -18.590 1.00 94.25 100 LYS A N 1
ATOM 803 C CA . LYS A 1 100 ? 26.156 2.856 -18.791 1.00 94.25 100 LYS A CA 1
ATOM 804 C C . LYS A 1 100 ? 26.504 1.556 -19.514 1.00 94.25 100 LYS A C 1
ATOM 806 O O . LYS A 1 100 ? 25.641 0.693 -19.664 1.00 94.25 100 LYS A O 1
ATOM 811 N N . GLY A 1 101 ? 27.760 1.451 -19.922 1.00 92.50 101 GLY A N 1
ATOM 812 C CA . GLY A 1 101 ? 28.302 0.318 -20.657 1.00 92.50 101 GLY A CA 1
ATOM 813 C C . GLY A 1 101 ? 28.643 0.682 -22.096 1.00 92.50 101 GLY A C 1
ATOM 814 O O . GLY A 1 101 ? 28.249 1.740 -22.599 1.00 92.50 101 GLY A O 1
ATOM 815 N N . GLU A 1 102 ? 29.366 -0.225 -22.734 1.00 92.06 102 GLU A N 1
ATOM 816 C CA . GLU A 1 102 ? 29.730 -0.132 -24.142 1.00 92.06 102 GLU A CA 1
ATOM 817 C C . GLU A 1 102 ? 28.506 -0.267 -25.059 1.00 92.06 102 GLU A C 1
ATOM 819 O O . GLU A 1 102 ? 27.438 -0.723 -24.623 1.00 92.06 102 GLU A O 1
ATOM 824 N N . PRO A 1 103 ? 28.608 0.128 -26.341 1.00 89.38 103 PRO A N 1
ATOM 825 C CA . PRO A 1 103 ? 27.579 -0.157 -27.327 1.00 89.38 103 PRO A CA 1
ATOM 826 C C . PRO A 1 103 ? 27.243 -1.649 -27.356 1.00 89.38 103 PRO A C 1
ATOM 828 O O . PRO A 1 103 ? 28.104 -2.499 -27.550 1.00 89.38 103 PRO A O 1
ATOM 831 N N . GLY A 1 104 ? 25.971 -1.971 -27.149 1.00 87.69 104 GLY A N 1
ATOM 832 C CA . GLY A 1 104 ? 25.543 -3.341 -26.896 1.00 87.69 104 GLY A CA 1
ATOM 833 C C . GLY A 1 104 ? 25.146 -3.534 -25.443 1.00 87.69 104 GLY A C 1
ATOM 834 O O . GLY A 1 104 ? 24.048 -4.011 -25.229 1.00 87.69 104 GLY A O 1
ATOM 835 N N . GLU A 1 105 ? 25.915 -3.090 -24.452 1.00 94.06 105 GLU A N 1
ATOM 836 C CA . GLU A 1 105 ? 25.516 -3.137 -23.034 1.00 94.06 105 GLU A CA 1
ATOM 837 C C . GLU A 1 105 ? 24.607 -1.964 -22.652 1.00 94.06 105 GLU A C 1
ATOM 839 O O . GLU A 1 105 ? 23.557 -2.137 -22.023 1.00 94.06 105 GLU A O 1
ATOM 844 N N . LYS A 1 106 ? 24.965 -0.757 -23.099 1.00 95.56 106 LYS A N 1
ATOM 845 C CA . LYS A 1 106 ? 24.156 0.442 -22.886 1.00 95.56 106 LYS A CA 1
ATOM 846 C C . LYS A 1 106 ? 22.797 0.286 -23.552 1.00 95.56 106 LYS A C 1
ATOM 848 O O . LYS A 1 106 ? 22.682 -0.097 -24.714 1.00 95.56 106 LYS A O 1
ATOM 853 N N . GLY A 1 107 ? 21.753 0.629 -22.810 1.00 96.06 107 GLY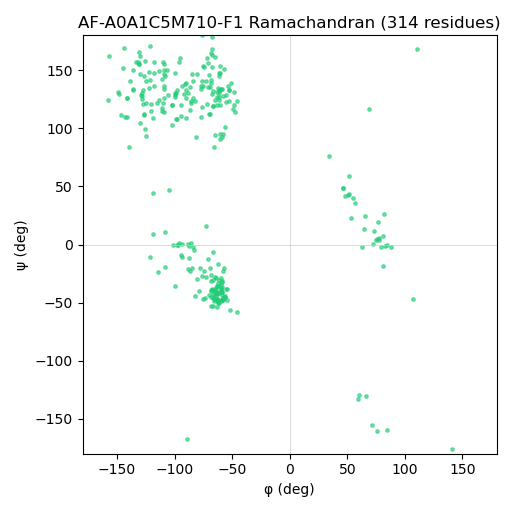 A N 1
ATOM 854 C CA . GLY A 1 107 ? 20.369 0.568 -23.256 1.00 96.06 107 GLY A CA 1
ATOM 855 C C . GLY A 1 107 ? 19.768 -0.833 -23.297 1.00 96.06 107 GLY A C 1
ATOM 856 O O . GLY A 1 107 ? 18.620 -0.946 -23.725 1.00 96.06 107 GLY A O 1
ATOM 857 N N . LYS A 1 108 ? 20.474 -1.880 -22.839 1.00 97.12 108 LYS A N 1
ATOM 858 C CA . LYS A 1 108 ? 19.846 -3.189 -22.614 1.00 97.12 108 LYS A CA 1
ATOM 859 C C . LYS A 1 108 ? 18.703 -3.046 -21.615 1.00 97.12 108 LYS A C 1
ATOM 861 O O . LYS A 1 108 ? 18.846 -2.402 -20.576 1.00 97.12 108 LYS A O 1
ATOM 866 N N . LEU A 1 109 ? 17.564 -3.651 -21.927 1.00 97.31 109 LEU A N 1
ATOM 867 C CA . LEU A 1 109 ? 16.426 -3.750 -21.026 1.00 97.31 109 LEU A CA 1
ATOM 868 C C . LEU A 1 109 ? 16.800 -4.608 -19.817 1.00 97.31 109 LEU A C 1
ATOM 870 O O . LEU A 1 109 ? 17.174 -5.772 -19.964 1.00 97.31 109 LEU A O 1
ATOM 874 N N . VAL A 1 110 ? 16.632 -4.053 -18.623 1.00 97.88 110 VAL A N 1
ATOM 875 C CA . VAL A 1 110 ? 16.864 -4.780 -17.377 1.00 97.88 110 VAL A CA 1
ATOM 876 C C . VAL A 1 110 ? 15.712 -5.746 -17.102 1.00 97.88 110 VAL A C 1
ATOM 878 O O . VAL A 1 110 ? 14.535 -5.405 -17.233 1.00 97.88 110 VAL A O 1
ATOM 881 N N . THR A 1 111 ? 16.066 -6.961 -16.685 1.00 96.94 111 THR A N 1
ATOM 882 C CA . THR A 1 111 ? 15.145 -7.979 -16.164 1.00 96.94 111 THR A CA 1
ATOM 883 C C . THR A 1 111 ? 15.699 -8.545 -14.852 1.00 96.94 111 THR A C 1
ATOM 885 O O . THR A 1 111 ? 16.901 -8.495 -14.606 1.00 96.94 111 THR A O 1
ATOM 888 N N . GLY A 1 112 ? 14.837 -9.080 -13.990 1.00 97.44 112 GLY A N 1
ATOM 889 C CA . GLY A 1 112 ? 15.205 -9.554 -12.657 1.00 97.44 112 GLY A CA 1
ATOM 890 C C . GLY A 1 112 ? 15.438 -8.435 -11.641 1.00 97.44 112 GLY A C 1
ATOM 891 O O . GLY A 1 112 ? 14.946 -7.317 -11.797 1.00 97.44 112 GLY A O 1
ATOM 892 N N . TRP A 1 113 ? 16.154 -8.770 -10.568 1.00 97.75 113 TRP A N 1
ATOM 893 C CA . TRP A 1 113 ? 16.508 -7.835 -9.503 1.00 97.75 113 TRP A CA 1
ATOM 894 C C . TRP A 1 113 ? 17.551 -6.822 -9.976 1.00 97.75 113 TRP A C 1
ATOM 896 O O . TRP A 1 113 ? 18.546 -7.189 -10.598 1.00 97.75 113 TRP A O 1
ATOM 906 N N . LYS A 1 114 ? 17.341 -5.546 -9.646 1.00 97.88 114 LYS A N 1
ATOM 907 C CA . LYS A 1 114 ? 18.317 -4.479 -9.884 1.00 97.88 114 LYS A CA 1
ATOM 908 C C . LYS A 1 114 ? 18.200 -3.398 -8.817 1.00 97.88 114 LYS A C 1
ATOM 910 O O . LYS A 1 114 ? 17.119 -2.858 -8.571 1.00 97.88 114 LYS A O 1
ATOM 915 N N . LYS A 1 115 ? 19.343 -3.026 -8.245 1.00 97.44 115 LYS A N 1
ATOM 916 C CA . LYS A 1 115 ? 19.483 -1.845 -7.391 1.00 97.44 115 LYS A CA 1
ATOM 917 C C . LYS A 1 115 ? 19.697 -0.600 -8.253 1.00 97.44 115 LYS A C 1
ATOM 919 O O . LYS A 1 115 ? 20.583 -0.572 -9.107 1.00 97.44 115 LYS A O 1
ATOM 924 N N . ILE A 1 116 ? 18.868 0.422 -8.048 1.00 96.56 116 ILE A N 1
ATOM 925 C CA . ILE A 1 116 ? 18.928 1.706 -8.758 1.00 96.56 116 ILE A CA 1
ATOM 926 C C . ILE A 1 116 ? 18.892 2.819 -7.706 1.00 96.56 116 ILE A C 1
ATOM 928 O O . ILE A 1 116 ? 17.854 3.104 -7.102 1.00 96.56 116 ILE A O 1
ATOM 932 N N . GLY A 1 117 ? 20.050 3.439 -7.466 1.00 94.38 117 GLY A N 1
ATOM 933 C CA . GLY A 1 117 ? 20.249 4.340 -6.331 1.00 94.38 117 GLY A CA 1
ATOM 934 C C . GLY A 1 117 ? 20.165 3.581 -5.002 1.00 94.38 117 GLY A C 1
ATOM 935 O O . GLY A 1 117 ? 20.787 2.533 -4.841 1.00 94.38 117 GLY A O 1
ATOM 936 N N . LYS A 1 118 ? 19.370 4.093 -4.056 1.00 94.19 118 LYS A N 1
ATOM 937 C CA . LYS A 1 118 ? 19.141 3.465 -2.738 1.00 94.19 118 LYS A CA 1
ATOM 938 C C . LYS A 1 118 ? 18.001 2.436 -2.726 1.00 94.19 118 LYS A C 1
ATOM 940 O O . LYS A 1 118 ? 17.715 1.871 -1.680 1.00 9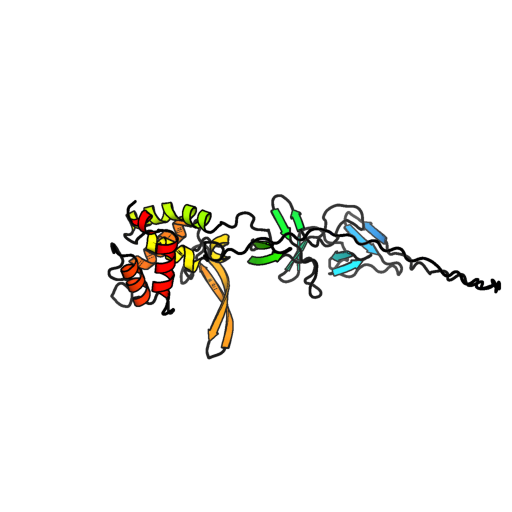4.19 118 LYS A O 1
ATOM 945 N N . LYS A 1 119 ? 17.318 2.230 -3.856 1.00 96.38 119 LYS A N 1
ATOM 946 C CA . LYS A 1 119 ? 16.124 1.383 -3.955 1.00 96.38 119 LYS A CA 1
ATOM 947 C C . LYS A 1 119 ? 16.388 0.161 -4.821 1.00 96.38 119 LYS A C 1
ATOM 949 O O . LYS A 1 119 ? 17.152 0.229 -5.784 1.00 96.38 119 LYS A O 1
ATOM 954 N N . GLU A 1 120 ? 15.700 -0.925 -4.511 1.00 97.69 120 GLU A N 1
ATOM 955 C CA . GLU A 1 120 ? 15.734 -2.158 -5.290 1.00 97.69 120 GLU A CA 1
ATOM 956 C C . GLU A 1 120 ? 14.421 -2.369 -6.024 1.00 97.69 120 GLU A C 1
ATOM 958 O O . GLU A 1 120 ? 13.356 -1.972 -5.556 1.00 97.69 120 GLU A O 1
ATOM 963 N N . TYR A 1 121 ? 14.512 -2.966 -7.204 1.00 98.12 121 TYR A N 1
ATOM 964 C CA . TYR A 1 121 ? 13.397 -3.178 -8.111 1.00 98.12 121 TYR A CA 1
ATOM 965 C C . TYR A 1 121 ? 13.479 -4.592 -8.666 1.00 98.12 121 TYR A C 1
ATOM 967 O O . TYR A 1 121 ? 14.576 -5.118 -8.871 1.00 98.12 121 TYR A O 1
ATOM 975 N N . TYR A 1 122 ? 12.322 -5.169 -8.975 1.00 97.94 122 TYR A N 1
ATOM 976 C CA . TYR A 1 122 ? 12.247 -6.393 -9.754 1.00 97.94 122 TYR A CA 1
ATOM 977 C C . TYR A 1 122 ? 11.553 -6.125 -11.085 1.00 97.94 122 TYR A C 1
ATOM 979 O O . TYR A 1 122 ? 10.401 -5.687 -11.142 1.00 97.94 122 TYR A O 1
ATOM 987 N N . PHE A 1 123 ? 12.265 -6.424 -12.162 1.00 97.69 123 PHE A N 1
ATOM 988 C CA . PHE A 1 123 ? 11.786 -6.326 -13.528 1.00 97.69 123 PHE A CA 1
ATOM 989 C C . PHE A 1 123 ? 11.380 -7.719 -14.013 1.00 97.69 123 PHE A C 1
ATOM 991 O O . PHE A 1 123 ? 12.126 -8.687 -13.867 1.00 97.69 123 PHE A O 1
ATOM 998 N N . ARG A 1 124 ? 10.183 -7.859 -14.583 1.00 96.12 124 ARG A N 1
ATOM 999 C CA . ARG A 1 124 ? 9.639 -9.167 -14.990 1.00 96.12 124 ARG A CA 1
ATOM 1000 C C . ARG A 1 124 ? 10.592 -9.903 -15.941 1.00 96.12 124 ARG A C 1
ATOM 1002 O O . ARG A 1 124 ? 10.916 -9.382 -17.004 1.00 96.12 124 ARG A O 1
ATOM 1009 N N . LYS A 1 125 ? 11.016 -11.119 -15.581 1.00 94.75 125 LYS A N 1
ATOM 1010 C CA . LYS A 1 125 ? 11.882 -11.960 -16.432 1.00 94.75 125 LYS A CA 1
ATOM 1011 C C . LYS A 1 125 ? 11.130 -12.619 -17.594 1.00 94.75 125 LYS A C 1
ATOM 1013 O O . LYS A 1 125 ? 11.722 -12.887 -18.631 1.00 94.75 125 LYS A O 1
ATOM 1018 N N . SER A 1 126 ? 9.829 -12.847 -17.436 1.00 90.56 126 SER A N 1
ATOM 1019 C CA . SER A 1 126 ? 8.963 -13.504 -18.419 1.00 90.56 126 SER A CA 1
ATOM 1020 C C . SER A 1 126 ? 7.561 -12.880 -18.423 1.00 90.56 126 SER A C 1
ATOM 1022 O O . SER A 1 126 ? 7.226 -12.059 -17.564 1.00 90.56 126 SER A O 1
ATOM 1024 N N . GLY A 1 127 ? 6.748 -13.237 -19.418 1.00 85.69 127 GLY A N 1
ATOM 1025 C CA . GLY A 1 127 ? 5.365 -12.782 -19.561 1.00 85.69 127 GLY A CA 1
ATOM 1026 C C . GLY A 1 127 ? 4.991 -12.493 -21.013 1.00 85.69 127 GLY A C 1
ATOM 1027 O O . GLY A 1 127 ? 5.790 -12.684 -21.928 1.00 85.69 127 GLY A O 1
ATOM 1028 N N . LYS A 1 128 ? 3.767 -11.994 -21.228 1.00 84.81 128 LYS A N 1
ATOM 1029 C CA . LYS A 1 128 ? 3.291 -11.581 -22.559 1.00 84.81 128 LYS A CA 1
ATOM 1030 C C . LYS A 1 128 ? 4.224 -10.523 -23.167 1.00 84.81 128 LYS A C 1
ATOM 1032 O O . LYS A 1 128 ? 4.823 -9.718 -22.440 1.00 84.81 128 LYS A O 1
ATOM 1037 N N . LYS A 1 129 ? 4.313 -10.484 -24.501 1.00 73.81 129 LYS A N 1
ATOM 1038 C CA . LYS A 1 129 ? 5.051 -9.448 -25.244 1.00 73.81 129 LYS A CA 1
ATOM 1039 C C . LYS A 1 129 ? 4.659 -8.051 -24.731 1.00 73.81 129 LYS A C 1
ATOM 1041 O O . LYS A 1 129 ? 3.481 -7.765 -24.541 1.00 73.81 129 LYS A O 1
ATOM 1046 N N . GLY A 1 130 ? 5.649 -7.206 -24.432 1.00 77.88 130 GLY A N 1
ATOM 1047 C CA . GLY A 1 130 ? 5.432 -5.878 -23.832 1.00 77.88 130 GLY A CA 1
ATOM 1048 C C . GLY A 1 130 ? 5.218 -5.859 -22.308 1.00 77.88 130 GLY A C 1
ATOM 1049 O O . GLY A 1 130 ? 4.888 -4.811 -21.751 1.00 77.88 130 GLY A O 1
ATOM 1050 N N . THR A 1 131 ? 5.383 -6.994 -21.618 1.00 89.25 131 THR A N 1
ATOM 1051 C CA . THR A 1 131 ? 5.384 -7.065 -20.140 1.00 89.25 131 THR A CA 1
ATOM 1052 C C . THR A 1 131 ? 6.733 -7.472 -19.549 1.00 89.25 131 THR A C 1
ATOM 1054 O O . THR A 1 131 ? 7.014 -7.125 -18.404 1.00 89.25 131 THR A O 1
ATOM 1057 N N . ILE A 1 132 ? 7.576 -8.157 -20.326 1.00 93.94 132 ILE A N 1
ATOM 1058 C CA . ILE A 1 132 ? 8.958 -8.484 -19.951 1.00 93.94 132 ILE A CA 1
ATOM 1059 C C . ILE A 1 132 ? 9.722 -7.182 -19.696 1.00 93.94 132 ILE A C 1
ATOM 1061 O O . ILE A 1 132 ? 9.610 -6.233 -20.470 1.00 93.94 132 ILE A O 1
ATOM 1065 N N . GLY A 1 133 ? 10.470 -7.132 -18.598 1.00 96.00 133 GLY A N 1
ATOM 1066 C CA . GLY A 1 133 ? 11.219 -5.958 -18.160 1.00 96.00 133 GLY A CA 1
ATOM 1067 C C . GLY A 1 133 ? 10.366 -4.847 -17.545 1.00 96.00 133 GLY A C 1
ATOM 1068 O O . GLY A 1 133 ? 10.908 -3.797 -17.219 1.00 96.00 133 GLY A O 1
ATOM 1069 N N . ALA A 1 134 ? 9.052 -5.032 -17.376 1.00 97.12 134 ALA A N 1
ATOM 1070 C CA . ALA A 1 134 ? 8.231 -4.083 -16.626 1.00 97.12 134 ALA A CA 1
ATOM 1071 C C . ALA A 1 134 ? 8.366 -4.314 -15.111 1.00 97.12 134 ALA A C 1
ATOM 1073 O O . ALA A 1 134 ? 8.484 -5.461 -14.671 1.00 97.12 134 ALA A O 1
ATOM 1074 N N . THR A 1 135 ? 8.292 -3.252 -14.305 1.00 97.25 135 THR A N 1
ATOM 1075 C CA . THR A 1 135 ? 8.184 -3.365 -12.840 1.00 97.25 135 THR A CA 1
ATOM 1076 C C . THR A 1 135 ? 6.778 -3.799 -12.411 1.00 97.25 135 THR A C 1
ATOM 1078 O O . THR A 1 135 ? 5.787 -3.494 -13.081 1.00 97.25 135 THR A O 1
ATOM 1081 N N . TYR A 1 136 ? 6.679 -4.465 -11.261 1.00 94.81 136 TYR A N 1
ATOM 1082 C CA . TYR A 1 136 ? 5.431 -4.560 -10.486 1.00 94.81 136 TYR A CA 1
ATOM 1083 C C . TYR A 1 136 ? 5.106 -3.202 -9.840 1.00 94.81 136 TYR A C 1
ATOM 1085 O O . TYR A 1 136 ? 6.021 -2.390 -9.694 1.00 94.81 136 TYR A O 1
ATOM 1093 N N . LYS A 1 137 ? 3.839 -2.905 -9.512 1.00 92.31 137 LYS A N 1
ATOM 1094 C CA . LYS A 1 137 ? 3.454 -1.643 -8.836 1.00 92.31 137 LYS A CA 1
ATOM 1095 C C . LYS A 1 137 ? 2.245 -1.818 -7.919 1.00 92.31 137 LYS A C 1
ATOM 1097 O O . LYS A 1 137 ? 1.200 -2.268 -8.381 1.00 92.31 137 LYS A O 1
ATOM 1102 N N . SER A 1 138 ? 2.371 -1.354 -6.677 1.00 89.38 138 SER A N 1
ATOM 1103 C CA . SER A 1 138 ? 1.339 -1.434 -5.628 1.00 89.38 138 SER A CA 1
ATOM 1104 C C . SER A 1 138 ? 0.729 -2.833 -5.494 1.00 89.38 138 SER A C 1
ATOM 1106 O O . SER A 1 138 ? -0.486 -2.994 -5.376 1.00 89.38 138 SER A O 1
ATOM 1108 N N . GLU A 1 139 ? 1.576 -3.858 -5.562 1.00 90.19 139 GLU A N 1
ATOM 1109 C CA . GLU A 1 139 ? 1.158 -5.258 -5.582 1.00 90.19 139 GLU A CA 1
ATOM 1110 C C . GLU A 1 139 ? 2.150 -6.150 -4.832 1.00 90.19 139 GLU A C 1
ATOM 1112 O O . GLU A 1 139 ? 3.349 -5.866 -4.755 1.00 90.19 139 GLU A O 1
ATOM 1117 N N . TRP A 1 140 ? 1.618 -7.246 -4.295 1.00 92.88 140 TRP A N 1
ATOM 1118 C CA . TRP A 1 140 ? 2.388 -8.344 -3.729 1.00 92.88 140 TRP A CA 1
ATOM 1119 C C . TRP A 1 140 ? 2.812 -9.314 -4.828 1.00 92.88 140 TRP A C 1
ATOM 1121 O O . TRP A 1 140 ? 2.025 -9.630 -5.724 1.00 92.88 140 TRP A O 1
ATOM 1131 N N . LYS A 1 141 ? 4.040 -9.827 -4.743 1.00 94.62 141 LYS A N 1
ATOM 1132 C CA . LYS A 1 141 ? 4.522 -10.874 -5.636 1.00 94.62 141 LYS A CA 1
ATOM 1133 C C . LYS A 1 141 ? 5.383 -11.896 -4.912 1.00 94.62 141 LYS A C 1
ATOM 1135 O O . LYS A 1 141 ? 6.416 -11.551 -4.349 1.00 94.62 141 LYS A O 1
ATOM 1140 N N . THR A 1 142 ? 5.008 -13.162 -5.058 1.00 94.31 142 THR A N 1
ATOM 1141 C CA . THR A 1 142 ? 5.858 -14.294 -4.694 1.00 94.31 142 THR A CA 1
ATOM 1142 C C . THR A 1 142 ? 6.941 -14.489 -5.753 1.00 94.31 142 THR A C 1
ATOM 1144 O O . THR A 1 142 ? 6.646 -14.733 -6.929 1.00 94.31 142 THR A O 1
ATOM 1147 N N . LEU A 1 143 ? 8.200 -14.365 -5.346 1.00 92.56 143 LEU A N 1
ATOM 1148 C CA . LEU A 1 143 ? 9.399 -14.586 -6.149 1.00 92.56 143 LEU A CA 1
ATOM 1149 C C . LEU A 1 143 ? 10.307 -15.534 -5.363 1.00 92.56 143 LEU A C 1
ATOM 1151 O O . LEU A 1 143 ? 10.577 -15.288 -4.196 1.00 92.56 143 LEU A O 1
ATOM 1155 N N . ASN A 1 144 ? 10.770 -16.625 -5.978 1.00 91.12 144 ASN A N 1
ATOM 1156 C CA . ASN A 1 144 ? 11.641 -17.608 -5.315 1.00 91.12 144 ASN A CA 1
ATOM 1157 C C . ASN A 1 144 ? 11.098 -18.098 -3.952 1.00 91.12 144 ASN A C 1
ATOM 1159 O O . ASN A 1 144 ? 11.851 -18.218 -2.993 1.00 91.12 144 ASN A O 1
ATOM 1163 N N . LYS A 1 145 ? 9.784 -18.371 -3.869 1.00 91.56 145 LYS A N 1
ATOM 1164 C CA . LYS A 1 145 ? 9.072 -18.788 -2.640 1.00 91.56 145 LYS A CA 1
ATOM 1165 C C . LYS A 1 145 ? 9.036 -17.739 -1.510 1.00 91.56 145 LYS A C 1
ATOM 1167 O O . LYS A 1 145 ? 8.661 -18.081 -0.395 1.00 91.56 145 LYS A O 1
ATOM 1172 N N . GLN A 1 146 ? 9.377 -16.482 -1.791 1.00 91.50 146 GLN A N 1
ATOM 1173 C CA . GLN A 1 146 ? 9.279 -15.366 -0.848 1.00 91.50 146 GLN A CA 1
ATOM 1174 C C . GLN A 1 146 ? 8.364 -14.266 -1.395 1.00 91.50 146 GLN A C 1
ATOM 1176 O O . GLN A 1 146 ? 8.384 -13.972 -2.590 1.00 91.50 146 GLN A O 1
ATOM 1181 N N . ASP A 1 147 ? 7.570 -13.650 -0.522 1.00 92.19 147 ASP A N 1
ATOM 1182 C CA . ASP A 1 147 ? 6.651 -12.573 -0.887 1.00 92.19 147 ASP A CA 1
ATOM 1183 C C . ASP A 1 147 ? 7.306 -11.195 -0.771 1.00 92.19 147 ASP A C 1
ATOM 1185 O O . ASP A 1 147 ? 7.938 -10.858 0.231 1.00 92.19 147 ASP A O 1
ATOM 1189 N N . TYR A 1 148 ? 7.116 -10.377 -1.804 1.00 94.62 148 TYR A N 1
ATOM 1190 C CA . TYR A 1 148 ? 7.635 -9.018 -1.894 1.00 94.62 148 TYR A CA 1
ATOM 1191 C C . TYR A 1 148 ? 6.506 -8.053 -2.238 1.00 94.62 148 TYR A C 1
ATOM 1193 O O . TYR A 1 148 ? 5.780 -8.266 -3.209 1.00 94.62 148 TYR A O 1
ATOM 1201 N N . TYR A 1 149 ? 6.385 -6.961 -1.485 1.00 94.88 149 TYR A N 1
ATOM 1202 C CA . TYR A 1 149 ? 5.519 -5.848 -1.863 1.00 94.88 149 TYR A CA 1
ATOM 1203 C C . TYR A 1 149 ? 6.306 -4.816 -2.670 1.00 94.88 149 TYR A C 1
ATOM 1205 O O . TYR A 1 149 ? 7.370 -4.367 -2.239 1.00 94.88 149 TYR A O 1
ATOM 1213 N N . PHE A 1 150 ? 5.779 -4.413 -3.824 1.00 95.50 150 PHE A N 1
ATOM 1214 C CA . PHE A 1 150 ? 6.336 -3.326 -4.628 1.00 95.50 150 PHE A CA 1
ATOM 1215 C C . PHE A 1 150 ? 5.454 -2.085 -4.497 1.00 95.50 150 PHE A C 1
ATOM 1217 O O . PHE A 1 150 ? 4.246 -2.165 -4.705 1.00 95.50 150 PHE A O 1
ATOM 1224 N N . ASP A 1 151 ? 6.050 -0.936 -4.168 1.00 93.19 151 ASP A N 1
ATOM 1225 C CA . ASP A 1 151 ? 5.333 0.331 -3.979 1.00 93.19 151 ASP A CA 1
ATOM 1226 C C . ASP A 1 151 ? 4.736 0.873 -5.298 1.00 93.19 151 ASP A C 1
ATOM 1228 O O . ASP A 1 151 ? 4.925 0.302 -6.378 1.00 93.19 151 ASP A O 1
ATOM 1232 N N . LYS A 1 152 ? 4.029 2.010 -5.258 1.00 91.19 152 LYS A N 1
ATOM 1233 C CA . LYS A 1 152 ? 3.488 2.669 -6.466 1.00 91.19 152 LYS A CA 1
ATOM 1234 C C . LYS A 1 152 ? 4.533 3.025 -7.527 1.00 91.19 152 LYS A C 1
ATOM 1236 O O . LYS A 1 152 ? 4.191 3.225 -8.694 1.00 91.19 152 LYS A O 1
ATOM 1241 N N . ASN A 1 153 ? 5.805 3.111 -7.142 1.00 92.62 153 ASN A N 1
ATOM 1242 C CA . ASN A 1 153 ? 6.934 3.353 -8.036 1.00 92.62 153 ASN A CA 1
ATOM 1243 C C . ASN A 1 153 ? 7.619 2.043 -8.463 1.00 92.62 153 ASN A C 1
ATOM 1245 O O . ASN A 1 153 ? 8.590 2.083 -9.216 1.00 92.62 153 ASN A O 1
ATOM 1249 N N . GLY A 1 154 ? 7.129 0.892 -8.019 1.00 95.00 154 GLY A N 1
ATOM 1250 C CA . GLY A 1 154 ? 7.687 -0.423 -8.293 1.00 95.00 154 GLY A CA 1
ATOM 1251 C C . GLY A 1 154 ? 8.978 -0.743 -7.554 1.00 95.00 154 GLY A C 1
ATOM 1252 O O . GLY A 1 154 ? 9.634 -1.726 -7.896 1.00 95.00 154 GLY A O 1
ATOM 1253 N N . ALA A 1 155 ? 9.356 0.072 -6.569 1.00 96.56 155 ALA A N 1
ATOM 1254 C CA . ALA A 1 155 ? 10.462 -0.254 -5.683 1.00 96.56 155 ALA A CA 1
ATOM 1255 C C . ALA A 1 155 ? 10.003 -1.300 -4.668 1.00 96.56 155 ALA A C 1
ATOM 1257 O O . ALA A 1 155 ? 8.883 -1.224 -4.160 1.00 96.56 155 ALA A O 1
ATOM 1258 N N . TRP A 1 156 ? 10.865 -2.260 -4.351 1.00 96.00 156 TRP A N 1
ATOM 1259 C CA . TRP A 1 156 ? 10.615 -3.199 -3.270 1.00 96.00 156 TRP A CA 1
ATOM 1260 C C . TRP A 1 156 ? 10.505 -2.439 -1.944 1.00 96.00 156 TRP A C 1
ATOM 1262 O O . TRP A 1 156 ? 11.396 -1.682 -1.548 1.00 96.00 156 TRP A O 1
ATOM 1272 N N . TYR A 1 157 ? 9.383 -2.637 -1.263 1.00 91.69 157 TYR A N 1
ATOM 1273 C CA . TYR A 1 157 ? 9.130 -2.117 0.066 1.00 91.69 157 TYR A CA 1
ATOM 1274 C C . TYR A 1 157 ? 9.790 -3.038 1.098 1.00 91.69 157 TYR A C 1
ATOM 1276 O O . TYR A 1 157 ? 9.215 -4.031 1.531 1.00 91.69 157 TYR A O 1
ATOM 1284 N N . GLN A 1 158 ? 11.025 -2.716 1.474 1.00 85.50 158 GLN A N 1
ATOM 1285 C CA . GLN A 1 158 ? 11.852 -3.576 2.331 1.00 85.50 158 GLN A CA 1
ATOM 1286 C C . GLN A 1 158 ? 11.338 -3.696 3.775 1.00 85.50 158 GLN A C 1
ATOM 1288 O O . GLN A 1 158 ? 11.588 -4.699 4.430 1.00 85.50 158 GLN A O 1
ATOM 1293 N N . LYS A 1 159 ? 10.604 -2.694 4.276 1.00 82.94 159 LYS A N 1
ATOM 1294 C CA . LYS A 1 159 ? 10.175 -2.612 5.683 1.00 82.94 159 LYS A CA 1
ATOM 1295 C C . LYS A 1 159 ? 8.695 -2.955 5.872 1.00 82.94 159 LYS A C 1
ATOM 1297 O O . LYS A 1 159 ? 7.959 -2.195 6.503 1.00 82.94 159 LYS A O 1
ATOM 1302 N N . VAL A 1 160 ? 8.234 -4.050 5.268 1.00 86.25 160 VAL A N 1
ATOM 1303 C CA . VAL A 1 160 ? 6.912 -4.601 5.608 1.00 86.25 160 VAL A CA 1
ATOM 1304 C C . VAL A 1 160 ? 6.965 -5.039 7.077 1.00 86.25 160 VAL A C 1
ATOM 1306 O O . VAL A 1 160 ? 7.889 -5.766 7.434 1.00 86.25 160 VAL A O 1
ATOM 1309 N N . PRO A 1 161 ? 6.032 -4.591 7.934 1.00 89.12 161 PRO A N 1
ATOM 1310 C CA . PRO A 1 161 ? 6.031 -5.000 9.332 1.00 89.12 161 PRO A CA 1
ATOM 1311 C C . PRO A 1 161 ? 5.648 -6.479 9.468 1.00 89.12 161 PRO A C 1
ATOM 1313 O O . PRO A 1 161 ? 4.791 -6.972 8.732 1.00 89.12 161 PRO A O 1
ATOM 1316 N N . THR A 1 162 ? 6.231 -7.169 10.448 1.00 92.31 162 THR A N 1
ATOM 1317 C CA . THR A 1 162 ? 5.622 -8.398 10.976 1.00 92.31 162 THR A CA 1
ATOM 1318 C C . THR A 1 162 ? 4.315 -8.065 11.708 1.00 92.31 162 THR A C 1
ATOM 1320 O O . THR A 1 162 ? 4.019 -6.898 11.989 1.00 92.31 162 THR A O 1
ATOM 1323 N N . ASN A 1 163 ? 3.516 -9.081 12.047 1.00 94.00 163 ASN A N 1
ATOM 1324 C CA . ASN A 1 163 ? 2.296 -8.862 12.829 1.00 94.00 163 ASN A CA 1
ATOM 1325 C C . ASN A 1 163 ? 2.625 -8.209 14.182 1.00 94.00 163 ASN A C 1
ATOM 1327 O O . ASN A 1 163 ? 1.927 -7.296 14.622 1.00 94.00 163 ASN A O 1
ATOM 1331 N N . GLU A 1 164 ? 3.701 -8.662 14.818 1.00 94.12 164 GLU A N 1
ATOM 1332 C CA . GLU A 1 164 ? 4.190 -8.194 16.108 1.00 94.12 164 GLU A CA 1
ATOM 1333 C C . GLU A 1 164 ? 4.729 -6.760 16.009 1.00 94.12 164 GLU A C 1
ATOM 1335 O O . GLU A 1 164 ? 4.335 -5.914 16.816 1.00 94.12 164 GLU A O 1
ATOM 1340 N N . ASP A 1 165 ? 5.523 -6.446 14.975 1.00 95.06 165 ASP A N 1
ATOM 1341 C CA . ASP A 1 165 ? 6.007 -5.079 14.722 1.00 95.06 165 ASP A CA 1
ATOM 1342 C C . ASP A 1 165 ? 4.848 -4.105 14.529 1.00 95.06 165 ASP A C 1
ATOM 1344 O O . ASP A 1 165 ? 4.861 -2.983 15.047 1.00 95.06 165 ASP A O 1
ATOM 1348 N N . PHE A 1 166 ? 3.828 -4.520 13.771 1.00 97.81 166 PHE A N 1
ATOM 1349 C CA . PHE A 1 166 ? 2.665 -3.685 13.518 1.00 97.81 166 PHE A CA 1
ATOM 1350 C C . PHE A 1 166 ? 1.904 -3.390 14.812 1.00 97.81 166 PHE A C 1
ATOM 1352 O O . PHE A 1 166 ? 1.601 -2.228 15.092 1.00 97.81 166 PHE A O 1
ATOM 1359 N N . ILE A 1 167 ? 1.653 -4.417 15.630 1.00 98.00 167 ILE A N 1
ATOM 1360 C CA . ILE A 1 167 ? 0.983 -4.282 16.929 1.00 98.00 167 ILE A CA 1
ATOM 1361 C C . ILE A 1 167 ? 1.777 -3.358 17.854 1.00 98.00 167 ILE A C 1
ATOM 1363 O O . ILE A 1 167 ? 1.201 -2.418 18.407 1.00 98.00 167 ILE A O 1
ATOM 1367 N N . ALA A 1 168 ? 3.087 -3.579 17.983 1.00 97.69 168 ALA A N 1
ATOM 1368 C CA . ALA A 1 168 ? 3.967 -2.744 18.796 1.00 97.69 168 ALA A CA 1
ATOM 1369 C C . ALA A 1 168 ? 3.972 -1.282 18.318 1.00 97.69 168 ALA A C 1
ATOM 1371 O O . ALA A 1 168 ? 3.946 -0.363 19.134 1.00 97.69 168 ALA A O 1
ATOM 1372 N N . THR A 1 169 ? 3.924 -1.063 17.000 1.00 97.50 169 THR A N 1
ATOM 1373 C CA . THR A 1 169 ? 3.879 0.277 16.399 1.00 97.50 169 THR A CA 1
ATOM 1374 C C . THR A 1 169 ? 2.597 1.031 16.759 1.00 97.50 169 THR A C 1
ATOM 1376 O O . THR A 1 169 ? 2.655 2.215 17.094 1.00 97.50 169 THR A O 1
ATOM 1379 N N . ILE A 1 170 ? 1.428 0.387 16.669 1.00 98.44 170 ILE A N 1
ATOM 1380 C CA . ILE A 1 170 ? 0.141 1.077 16.861 1.00 98.44 170 ILE A CA 1
ATOM 1381 C C . ILE A 1 170 ? -0.304 1.143 18.326 1.00 98.44 170 ILE A C 1
ATOM 1383 O O . ILE A 1 170 ? -1.081 2.031 18.672 1.00 98.44 170 ILE A O 1
ATOM 1387 N N . ALA A 1 171 ? 0.183 0.251 19.193 1.00 98.62 171 ALA A N 1
ATOM 1388 C CA . ALA A 1 171 ? -0.217 0.173 20.598 1.00 98.62 171 ALA A CA 1
ATOM 1389 C C . ALA A 1 171 ? -0.118 1.509 21.364 1.00 98.62 171 ALA A C 1
ATOM 1391 O O . ALA A 1 171 ? -1.145 1.970 21.868 1.00 98.62 171 ALA A O 1
ATOM 1392 N N . PRO A 1 172 ? 1.041 2.201 21.421 1.00 98.69 172 PRO A N 1
ATOM 1393 C CA . PRO A 1 172 ? 1.135 3.470 22.148 1.00 98.69 172 PRO A CA 1
ATOM 1394 C C . PRO A 1 172 ? 0.257 4.568 21.526 1.00 98.69 172 PRO A C 1
ATOM 1396 O O . PRO A 1 172 ? -0.219 5.467 22.221 1.00 98.69 172 PRO A O 1
ATOM 1399 N N . MET A 1 173 ? 0.003 4.499 20.216 1.00 98.69 173 MET A N 1
ATOM 1400 C CA . MET A 1 173 ? -0.879 5.437 19.521 1.00 98.69 173 MET A CA 1
ATOM 1401 C C . MET A 1 173 ? -2.340 5.229 19.922 1.00 98.69 173 MET A C 1
ATOM 1403 O O . MET A 1 173 ? -3.040 6.206 20.185 1.00 98.69 173 MET A O 1
ATOM 1407 N N . ALA A 1 174 ? -2.770 3.967 20.005 1.00 98.81 174 ALA A N 1
ATOM 1408 C CA . ALA A 1 174 ? -4.112 3.578 20.416 1.00 98.81 174 ALA A CA 1
ATOM 1409 C C . ALA A 1 174 ? -4.376 3.881 21.898 1.00 98.81 174 ALA A C 1
ATOM 1411 O O . ALA A 1 174 ? -5.452 4.368 22.218 1.00 98.81 174 ALA A O 1
ATOM 1412 N N . VAL A 1 175 ? -3.398 3.680 22.791 1.00 98.81 175 VAL A N 1
ATOM 1413 C CA . VAL A 1 175 ? -3.524 4.052 24.216 1.00 98.81 175 VAL A CA 1
ATOM 1414 C C . VAL A 1 175 ? -3.718 5.560 24.377 1.00 98.81 175 VAL A C 1
ATOM 1416 O O . VAL A 1 175 ? -4.642 6.000 25.060 1.00 98.81 175 VAL A O 1
ATOM 1419 N N . ARG A 1 176 ? -2.889 6.382 23.716 1.00 98.69 176 ARG A N 1
ATOM 1420 C CA . ARG A 1 176 ? -3.050 7.848 23.762 1.00 98.69 176 ARG A CA 1
ATOM 1421 C C . ARG A 1 176 ? -4.395 8.293 23.201 1.00 98.69 176 ARG A C 1
ATOM 1423 O O . ARG A 1 176 ? -5.033 9.182 23.758 1.00 98.69 176 ARG A O 1
ATOM 1430 N N . ASP A 1 177 ? -4.818 7.677 22.104 1.00 98.75 177 ASP A N 1
ATOM 1431 C CA . ASP A 1 177 ? -6.098 7.987 21.484 1.00 98.75 177 ASP A CA 1
ATOM 1432 C C . ASP A 1 177 ? -7.282 7.571 22.370 1.00 98.75 177 ASP A C 1
ATOM 1434 O O . ASP A 1 177 ? -8.213 8.356 22.538 1.00 98.75 177 ASP A O 1
ATOM 1438 N N . MET A 1 178 ? -7.203 6.416 23.036 1.00 98.69 178 MET A N 1
ATOM 1439 C CA . MET A 1 178 ? -8.188 5.966 24.021 1.00 98.69 178 MET A CA 1
ATOM 1440 C C . MET A 1 178 ? -8.348 6.972 25.159 1.00 98.69 178 MET A C 1
ATOM 1442 O O . MET A 1 178 ? -9.476 7.342 25.484 1.00 98.69 178 MET A O 1
ATOM 1446 N N . LYS A 1 179 ? -7.240 7.460 25.733 1.00 98.25 179 LYS A N 1
ATOM 1447 C CA . LYS A 1 179 ? -7.271 8.471 26.805 1.00 98.25 179 LYS A CA 1
ATOM 1448 C C . LYS A 1 179 ? -7.968 9.759 26.365 1.00 98.25 179 LYS A C 1
ATOM 1450 O O . LYS A 1 179 ? -8.686 10.368 27.149 1.00 98.25 179 LYS A O 1
ATOM 1455 N N . LYS A 1 180 ? -7.791 10.155 25.103 1.00 98.19 180 LYS A N 1
ATOM 1456 C CA . LYS A 1 180 ? -8.398 11.368 24.541 1.00 98.19 180 LYS A CA 1
ATOM 1457 C C . L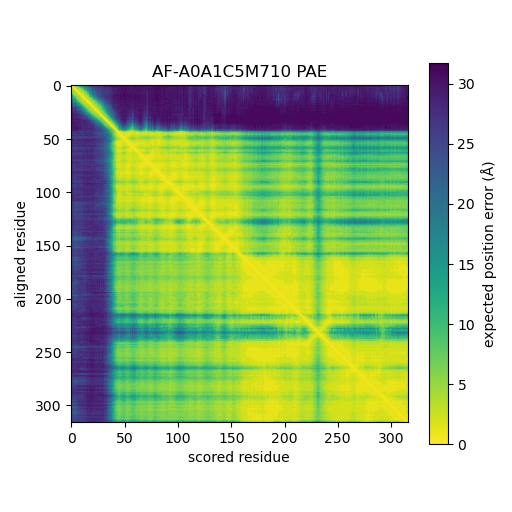YS A 1 180 ? -9.873 11.189 24.175 1.00 98.19 180 LYS A C 1
ATOM 1459 O O . LYS A 1 180 ? -10.666 12.113 24.329 1.00 98.19 180 LYS A O 1
ATOM 1464 N N . THR A 1 181 ? -10.230 10.041 23.611 1.00 98.19 181 THR A N 1
ATOM 1465 C CA . THR A 1 181 ? -11.506 9.861 22.901 1.00 98.19 181 THR A CA 1
ATOM 1466 C C . THR A 1 181 ? -12.498 8.985 23.649 1.00 98.19 181 THR A C 1
ATOM 1468 O O . THR A 1 181 ? -13.691 9.047 23.356 1.00 98.19 181 THR A O 1
ATOM 1471 N N . GLY A 1 182 ? -12.028 8.175 24.599 1.00 98.06 182 GLY A N 1
ATOM 1472 C CA . GLY A 1 182 ? -12.819 7.170 25.303 1.00 98.06 182 GLY A CA 1
ATOM 1473 C C . GLY A 1 182 ? -13.088 5.892 24.500 1.00 98.06 182 GLY A C 1
ATOM 1474 O O . GLY A 1 182 ? -13.836 5.047 24.987 1.00 98.06 182 GLY A O 1
ATOM 1475 N N . ILE A 1 183 ? -12.517 5.734 23.300 1.00 98.62 183 ILE A N 1
ATOM 1476 C CA . ILE A 1 183 ? -12.607 4.500 22.504 1.00 98.62 183 ILE A CA 1
ATOM 1477 C C . ILE A 1 183 ? -11.498 3.544 22.945 1.00 98.62 183 ILE A C 1
ATOM 1479 O O . ILE A 1 183 ? -10.329 3.911 22.898 1.00 98.62 183 ILE A O 1
ATOM 1483 N N . LEU A 1 184 ? -11.844 2.324 23.368 1.00 98.88 184 LEU A N 1
ATOM 1484 C CA . LEU A 1 184 ? -10.868 1.357 23.891 1.00 98.88 184 LEU A CA 1
ATOM 1485 C C . LEU A 1 184 ? -9.697 1.116 22.928 1.00 98.88 184 LEU A C 1
ATOM 1487 O O . LEU A 1 184 ? -9.894 0.889 21.730 1.00 98.88 184 LEU A O 1
ATOM 1491 N N . ALA A 1 185 ? -8.479 1.082 23.471 1.00 98.88 185 ALA A N 1
ATOM 1492 C CA . ALA A 1 185 ? -7.272 0.807 22.703 1.00 98.88 185 ALA A CA 1
ATOM 1493 C C . ALA A 1 185 ? -7.35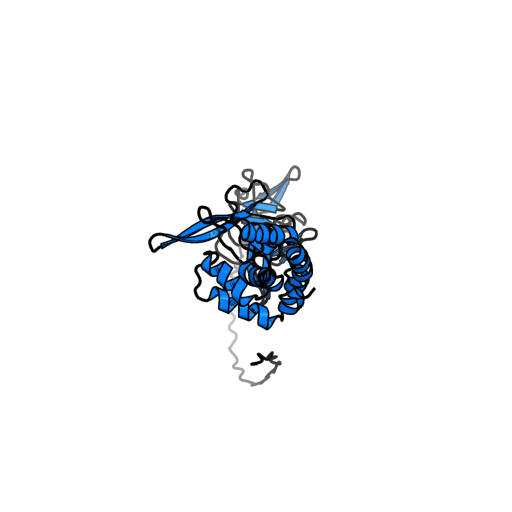6 -0.572 22.032 1.00 98.88 185 ALA A C 1
ATOM 1495 O O . ALA A 1 185 ? -7.017 -0.706 20.857 1.00 98.88 185 ALA A O 1
ATOM 1496 N N . SER A 1 186 ? -7.890 -1.579 22.728 1.00 98.81 186 SER A N 1
ATOM 1497 C CA . SER A 1 186 ? -8.107 -2.922 22.186 1.00 98.81 186 SER A CA 1
ATOM 1498 C C . SER A 1 186 ? -9.065 -2.942 20.992 1.00 98.81 186 SER A C 1
ATOM 1500 O O . SER A 1 186 ? -8.832 -3.696 20.045 1.00 98.81 186 SER A O 1
ATOM 1502 N N . VAL A 1 187 ? -10.095 -2.088 20.995 1.00 98.81 187 VAL A N 1
ATOM 1503 C CA . VAL A 1 187 ? -11.062 -1.940 19.895 1.00 98.81 187 VAL A CA 1
ATOM 1504 C C . VAL A 1 187 ? -10.381 -1.320 18.680 1.00 98.81 187 VAL A C 1
ATOM 1506 O O . VAL A 1 187 ? -10.368 -1.928 17.606 1.00 98.81 187 VAL A O 1
ATOM 1509 N N . THR A 1 188 ? -9.724 -0.175 18.875 1.00 98.81 188 THR A N 1
ATOM 1510 C CA . THR A 1 188 ? -8.970 0.528 17.829 1.00 98.81 188 THR A CA 1
ATOM 1511 C C . THR A 1 188 ? -7.891 -0.364 17.217 1.00 98.81 188 THR A C 1
ATOM 1513 O O . THR A 1 188 ? -7.779 -0.457 15.994 1.00 98.81 188 THR A O 1
ATOM 1516 N N . MET A 1 189 ? -7.112 -1.068 18.042 1.00 98.81 189 MET A N 1
ATOM 1517 C CA . MET A 1 189 ? -6.055 -1.963 17.571 1.00 98.81 189 MET A CA 1
ATOM 1518 C C . MET A 1 189 ? -6.615 -3.171 16.819 1.00 98.81 189 MET A C 1
ATOM 1520 O O . MET A 1 189 ? -6.085 -3.518 15.766 1.00 98.81 189 MET A O 1
ATOM 1524 N N . ALA A 1 190 ? -7.678 -3.809 17.315 1.00 98.81 190 ALA A N 1
ATOM 1525 C CA . ALA A 1 190 ? -8.261 -4.969 16.646 1.00 98.81 190 ALA A CA 1
ATOM 1526 C C . ALA A 1 190 ? -8.851 -4.609 15.278 1.00 98.81 190 ALA A C 1
ATOM 1528 O O . ALA A 1 190 ? -8.623 -5.343 14.315 1.00 98.81 190 ALA A O 1
ATOM 1529 N N . GLN A 1 191 ? -9.558 -3.477 15.177 1.00 98.69 191 GLN A N 1
ATOM 1530 C CA . GLN A 1 191 ? -10.034 -2.965 13.891 1.00 98.69 191 GLN A CA 1
ATOM 1531 C C . GLN A 1 191 ? -8.853 -2.632 12.977 1.00 98.69 191 GLN A C 1
ATOM 1533 O O . GLN A 1 191 ? -8.811 -3.127 11.858 1.00 98.69 191 GLN A O 1
ATOM 1538 N N . ALA A 1 192 ? -7.836 -1.905 13.455 1.00 98.69 192 ALA A N 1
ATOM 1539 C CA . ALA A 1 192 ? -6.656 -1.598 12.646 1.00 98.69 192 ALA A CA 1
ATOM 1540 C C . ALA A 1 192 ? -5.984 -2.870 12.107 1.00 98.69 192 ALA A C 1
ATOM 1542 O O . ALA A 1 192 ? -5.663 -2.941 10.926 1.00 98.69 192 ALA A O 1
ATOM 1543 N N . ILE A 1 193 ? -5.805 -3.898 12.940 1.00 98.56 193 ILE A N 1
ATOM 1544 C CA . ILE A 1 193 ? -5.256 -5.200 12.535 1.00 98.56 193 ILE A CA 1
ATOM 1545 C C . ILE A 1 193 ? -6.112 -5.849 11.443 1.00 98.56 193 ILE A C 1
ATOM 1547 O O . ILE A 1 193 ? -5.569 -6.316 10.440 1.00 98.56 193 ILE A O 1
ATOM 1551 N N . HIS A 1 194 ? -7.432 -5.876 11.633 1.00 97.44 194 HIS A N 1
ATOM 1552 C CA . HIS A 1 194 ? -8.358 -6.517 10.707 1.00 97.44 194 HIS A CA 1
ATOM 1553 C C . HIS A 1 194 ? -8.418 -5.796 9.356 1.00 97.44 194 HIS A C 1
ATOM 1555 O O . HIS A 1 194 ? -8.189 -6.413 8.318 1.00 97.44 194 HIS A O 1
ATOM 1561 N N . GLU A 1 195 ? -8.668 -4.490 9.383 1.00 96.56 195 GLU A N 1
ATOM 1562 C CA . GLU A 1 195 ? -8.953 -3.674 8.200 1.00 96.56 195 GLU A CA 1
ATOM 1563 C C . GLU A 1 195 ? -7.703 -3.426 7.340 1.00 96.56 195 GLU A C 1
ATOM 1565 O O . GLU A 1 195 ? -7.787 -3.271 6.120 1.00 96.56 195 GLU A O 1
ATOM 1570 N N . SER A 1 196 ? -6.516 -3.423 7.956 1.00 96.81 196 SER A N 1
ATOM 1571 C CA . SER A 1 196 ? -5.254 -3.160 7.253 1.00 96.81 196 SER A CA 1
ATOM 1572 C C . SER A 1 196 ? -4.475 -4.412 6.855 1.00 96.81 196 SER A C 1
ATOM 1574 O O . SER A 1 196 ? -3.403 -4.271 6.255 1.00 96.81 196 SER A O 1
ATOM 1576 N N . ALA A 1 197 ? -4.984 -5.605 7.185 1.00 96.06 197 ALA A N 1
ATOM 1577 C CA . ALA A 1 197 ? -4.248 -6.866 7.128 1.00 96.06 197 ALA A CA 1
ATOM 1578 C C . ALA A 1 197 ? -2.905 -6.768 7.875 1.00 96.06 197 ALA A C 1
ATOM 1580 O O . ALA A 1 197 ? -1.842 -6.919 7.279 1.00 96.06 197 ALA A O 1
ATOM 1581 N N . TYR A 1 198 ? -2.941 -6.458 9.174 1.00 96.56 198 TYR A N 1
ATOM 1582 C CA . TYR A 1 198 ? -1.735 -6.272 9.999 1.00 96.56 198 TYR A CA 1
ATOM 1583 C C . TYR A 1 198 ? -0.771 -5.201 9.443 1.00 96.56 198 TYR A C 1
ATOM 1585 O O . TYR A 1 198 ? 0.447 -5.336 9.496 1.00 96.56 198 TYR A O 1
ATOM 1593 N N . GLY A 1 199 ? -1.316 -4.136 8.852 1.00 96.12 199 GLY A N 1
ATOM 1594 C CA . GLY A 1 199 ? -0.551 -3.037 8.263 1.00 96.12 199 GLY A CA 1
ATOM 1595 C C . GLY A 1 199 ? 0.056 -3.336 6.892 1.00 96.12 199 GLY A C 1
ATOM 1596 O O . GLY A 1 199 ? 0.763 -2.483 6.358 1.00 96.12 199 GLY A O 1
ATOM 1597 N N . THR A 1 200 ? -0.210 -4.510 6.314 1.00 94.94 200 THR A N 1
ATOM 1598 C CA . THR A 1 200 ? 0.427 -4.982 5.070 1.00 94.94 200 THR A CA 1
ATOM 1599 C C . THR A 1 200 ? -0.365 -4.657 3.801 1.00 94.94 200 THR A C 1
ATOM 1601 O O . THR A 1 200 ? 0.152 -4.793 2.688 1.00 94.94 200 THR A O 1
ATOM 1604 N N . SER A 1 201 ? -1.613 -4.194 3.925 1.00 94.25 201 SER A N 1
ATOM 1605 C CA . SER A 1 201 ? -2.378 -3.729 2.765 1.00 94.25 201 SER A CA 1
ATOM 1606 C C . SER A 1 201 ? -1.696 -2.532 2.092 1.00 94.25 201 SER A C 1
ATOM 1608 O O . SER A 1 201 ? -1.103 -1.680 2.754 1.00 94.25 201 SER A O 1
ATOM 1610 N N . SER A 1 202 ? -1.835 -2.413 0.768 1.00 92.56 202 SER A N 1
ATOM 1611 C CA . SER A 1 202 ? -1.288 -1.275 0.011 1.00 92.56 202 SER A CA 1
ATOM 1612 C C . SER A 1 202 ? -1.763 0.078 0.552 1.00 92.56 202 SER A C 1
ATOM 1614 O O . SER A 1 202 ? -0.985 1.027 0.656 1.00 92.56 202 SER A O 1
ATOM 1616 N N . LEU A 1 203 ? -3.029 0.146 0.974 1.00 94.69 203 LEU A N 1
ATOM 1617 C CA . LEU A 1 203 ? -3.633 1.334 1.572 1.00 94.69 203 LEU A CA 1
ATOM 1618 C C . LEU A 1 203 ? -2.980 1.713 2.915 1.00 94.69 203 LEU A C 1
ATOM 1620 O O . LEU A 1 203 ? -2.760 2.898 3.175 1.00 94.69 203 LEU A O 1
ATOM 1624 N N . ALA A 1 204 ? -2.614 0.732 3.740 1.00 96.25 204 ALA A N 1
ATOM 1625 C CA . ALA A 1 204 ? -1.903 0.974 4.990 1.00 96.25 204 ALA A CA 1
ATOM 1626 C C . ALA A 1 204 ? -0.426 1.320 4.753 1.00 96.25 204 ALA A C 1
ATOM 1628 O O . ALA A 1 204 ? 0.060 2.318 5.287 1.00 96.25 204 ALA A O 1
ATOM 1629 N N . LEU A 1 205 ? 0.279 0.566 3.905 1.00 93.69 205 LEU A N 1
ATOM 1630 C CA . LEU A 1 205 ? 1.701 0.786 3.626 1.00 93.69 205 LEU A CA 1
ATOM 1631 C C . LEU A 1 205 ? 1.956 2.158 2.989 1.00 93.69 205 LEU A C 1
ATOM 1633 O O . LEU A 1 205 ? 2.825 2.902 3.458 1.00 93.69 205 LEU A O 1
ATOM 1637 N N . GLU A 1 206 ? 1.181 2.512 1.962 1.00 93.06 206 GLU A N 1
ATOM 1638 C CA . GLU A 1 206 ? 1.412 3.710 1.146 1.00 93.06 206 GLU A CA 1
ATOM 1639 C C . GLU A 1 206 ? 0.526 4.898 1.537 1.00 93.06 206 GLU A C 1
ATOM 1641 O O . GLU A 1 206 ? 0.972 6.043 1.470 1.00 93.06 206 GLU A O 1
ATOM 1646 N N . GLY A 1 207 ? -0.720 4.641 1.942 1.00 94.94 207 GLY A N 1
ATOM 1647 C CA . GLY A 1 207 ? -1.681 5.674 2.338 1.00 94.94 207 GLY A CA 1
ATOM 1648 C C . GLY A 1 207 ? -1.720 5.951 3.840 1.00 94.94 207 GLY A C 1
ATOM 1649 O O . GLY A 1 207 ? -2.378 6.900 4.257 1.00 94.94 207 GLY A O 1
ATOM 1650 N N . LYS A 1 208 ? -1.051 5.131 4.663 1.00 96.94 208 LYS A N 1
ATOM 1651 C CA . LYS A 1 208 ? -1.131 5.171 6.134 1.00 96.94 208 LYS A CA 1
ATOM 1652 C C . LYS A 1 208 ? -2.558 5.110 6.679 1.00 96.94 208 LYS A C 1
ATOM 1654 O O . LYS A 1 208 ? -2.792 5.536 7.803 1.00 96.94 208 LYS A O 1
ATOM 1659 N N . ASN A 1 209 ? -3.499 4.585 5.896 1.00 97.88 209 ASN A N 1
ATOM 1660 C CA . ASN A 1 209 ? -4.904 4.463 6.263 1.00 97.88 209 ASN A CA 1
ATOM 1661 C C . ASN A 1 209 ? -5.169 3.037 6.744 1.00 97.88 209 ASN A C 1
ATOM 1663 O O . ASN A 1 209 ? -5.146 2.093 5.956 1.00 97.88 209 ASN A O 1
ATOM 1667 N N . LEU A 1 210 ? -5.368 2.900 8.055 1.00 98.38 210 LEU A N 1
ATOM 1668 C CA . LEU A 1 210 ? -5.506 1.608 8.724 1.00 98.38 210 LEU A CA 1
ATOM 1669 C C . LEU A 1 210 ? -6.931 1.052 8.692 1.00 98.38 210 LEU A C 1
ATOM 1671 O O . LEU A 1 210 ? -7.096 -0.145 8.875 1.00 98.38 210 LEU A O 1
ATOM 1675 N N . PHE A 1 211 ? -7.933 1.903 8.463 1.00 97.69 211 PHE A N 1
ATOM 1676 C CA . PHE A 1 211 ? -9.351 1.581 8.682 1.00 97.69 211 PHE A CA 1
ATOM 1677 C C . PHE A 1 211 ? -10.190 1.656 7.403 1.00 97.69 211 PHE A C 1
ATOM 1679 O O . PHE A 1 211 ? -11.413 1.658 7.454 1.00 97.69 211 PHE A O 1
ATOM 1686 N N . GLY A 1 212 ? -9.551 1.804 6.239 1.00 94.69 212 GLY A N 1
ATOM 1687 C CA . GLY A 1 212 ? -10.266 1.852 4.965 1.00 94.69 212 GLY A CA 1
ATOM 1688 C C . GLY A 1 212 ? -11.189 3.065 4.799 1.00 94.69 212 GLY A C 1
ATOM 1689 O O . GLY A 1 212 ? -12.131 3.000 4.011 1.00 94.69 212 GLY A O 1
ATOM 1690 N N . ILE A 1 213 ? -10.937 4.181 5.496 1.00 93.31 213 ILE A N 1
ATOM 1691 C CA . ILE A 1 213 ? -11.832 5.350 5.458 1.00 93.31 213 ILE A CA 1
ATOM 1692 C C . ILE A 1 213 ? -11.818 5.969 4.052 1.00 93.31 213 ILE A C 1
ATOM 1694 O O . ILE A 1 213 ? -10.768 6.396 3.550 1.00 93.31 213 ILE A O 1
ATOM 1698 N N . LYS A 1 214 ? -12.987 6.001 3.400 1.00 91.75 214 LYS A N 1
ATOM 1699 C CA . LYS A 1 214 ? -13.181 6.606 2.073 1.00 91.75 214 LYS A CA 1
ATOM 1700 C C . LYS A 1 214 ? -13.015 8.129 2.139 1.00 91.75 214 LYS A C 1
ATOM 1702 O O . LYS A 1 214 ? -13.240 8.748 3.175 1.00 91.75 214 LYS A O 1
ATOM 1707 N N . ALA A 1 215 ? -12.611 8.739 1.024 1.00 92.56 215 ALA A N 1
ATOM 1708 C CA . ALA A 1 215 ? -12.356 10.177 0.975 1.00 92.56 215 ALA A CA 1
ATOM 1709 C C . ALA A 1 215 ? -13.627 11.002 1.252 1.00 92.56 215 ALA A C 1
ATOM 1711 O O . ALA A 1 215 ? -13.590 11.803 2.168 1.00 92.56 215 ALA A O 1
ATOM 1712 N N . GLY A 1 216 ? -14.738 10.789 0.531 1.00 83.19 216 GLY A N 1
ATOM 1713 C CA . GLY A 1 216 ? -16.057 11.405 0.798 1.00 83.19 216 GLY A CA 1
ATOM 1714 C C . GLY A 1 216 ? -16.023 12.838 1.359 1.00 83.19 216 GLY A C 1
ATOM 1715 O O . GLY A 1 216 ? -16.181 13.016 2.562 1.00 83.19 216 GLY A O 1
ATOM 1716 N N . GLY A 1 217 ? -15.749 13.842 0.517 1.00 82.56 217 GLY A N 1
ATOM 1717 C CA . GLY A 1 217 ? -15.614 15.253 0.934 1.00 82.56 217 GLY A CA 1
ATOM 1718 C C . GLY A 1 217 ? -14.269 15.635 1.579 1.00 82.56 217 GLY A C 1
ATOM 1719 O O . GLY A 1 217 ? -14.039 16.796 1.889 1.00 82.56 217 GLY A O 1
ATOM 1720 N N . TRP A 1 218 ? -13.349 14.685 1.767 1.00 89.12 218 TRP A N 1
ATOM 1721 C CA . TRP A 1 218 ? -12.023 14.930 2.344 1.00 89.12 218 TRP A CA 1
ATOM 1722 C C . TRP A 1 218 ? -11.144 15.859 1.494 1.00 89.12 218 TRP A C 1
ATOM 1724 O O . TRP A 1 218 ? -10.777 15.512 0.369 1.00 89.12 218 TRP A O 1
ATOM 1734 N N . GLY A 1 219 ? -10.729 16.987 2.082 1.00 89.06 219 GLY A N 1
ATOM 1735 C CA . GLY A 1 219 ? -9.815 17.963 1.469 1.00 89.06 219 GLY A CA 1
ATOM 1736 C C . GLY A 1 219 ? -8.320 17.633 1.592 1.00 89.06 219 GLY A C 1
ATOM 1737 O O . GLY A 1 219 ? -7.482 18.350 1.054 1.00 89.06 219 GLY A O 1
ATOM 1738 N N . GLY A 1 220 ? -7.952 16.563 2.304 1.00 91.94 220 GLY A N 1
ATOM 1739 C CA . GLY A 1 220 ? -6.553 16.167 2.480 1.00 91.94 220 GLY A CA 1
ATOM 1740 C C . GLY A 1 220 ? -6.023 15.224 1.391 1.00 91.94 220 GLY A C 1
ATOM 1741 O O . GLY A 1 220 ? -6.652 14.960 0.365 1.00 91.94 220 GLY A O 1
ATOM 1742 N N . LYS A 1 221 ? -4.843 14.637 1.645 1.00 95.19 221 LYS A N 1
ATOM 1743 C CA . LYS A 1 221 ? -4.227 13.648 0.742 1.00 95.19 221 LYS A CA 1
ATOM 1744 C C . LYS A 1 221 ? -5.131 12.429 0.565 1.00 95.19 221 LYS A C 1
ATOM 1746 O O . LYS A 1 221 ? -5.821 12.012 1.493 1.00 95.19 221 LYS A O 1
ATOM 1751 N N . THR A 1 222 ? -5.086 11.822 -0.617 1.00 95.75 222 THR A N 1
ATOM 1752 C CA . THR A 1 222 ? -5.886 10.635 -0.943 1.00 95.75 222 THR A CA 1
ATOM 1753 C C . THR A 1 222 ? -5.050 9.534 -1.577 1.00 95.75 222 THR A C 1
ATOM 1755 O O . THR A 1 222 ? -3.979 9.786 -2.132 1.00 95.75 222 THR A O 1
ATOM 1758 N N . PHE A 1 223 ? -5.543 8.302 -1.470 1.00 92.88 223 PHE A N 1
ATOM 1759 C CA . PHE A 1 223 ? -4.976 7.115 -2.095 1.00 92.88 223 PHE A CA 1
ATOM 1760 C C . PHE A 1 223 ? -6.072 6.396 -2.881 1.00 92.88 223 PHE A C 1
ATOM 1762 O O . PHE A 1 223 ? -7.091 5.999 -2.316 1.00 92.88 223 PHE A O 1
ATOM 1769 N N . SER A 1 224 ? -5.871 6.231 -4.186 1.00 92.00 224 SER A N 1
ATOM 1770 C CA . SER A 1 224 ? -6.825 5.542 -5.055 1.00 92.00 224 SER A CA 1
ATOM 1771 C C . SER A 1 224 ? -6.380 4.106 -5.288 1.00 92.00 224 SER A C 1
ATOM 1773 O O . SER A 1 224 ? -5.236 3.870 -5.676 1.00 92.00 224 SER A O 1
ATOM 1775 N N . LYS A 1 225 ? -7.289 3.147 -5.107 1.00 86.88 225 LYS A N 1
ATOM 1776 C CA . LYS A 1 225 ? -7.061 1.747 -5.482 1.00 86.88 225 LYS A CA 1
ATOM 1777 C C . LYS A 1 225 ? -8.224 1.221 -6.306 1.00 86.88 225 LYS A C 1
ATOM 1779 O O . LYS A 1 225 ? -9.374 1.598 -6.087 1.00 86.88 225 LYS A O 1
ATOM 1784 N N . LYS A 1 226 ? -7.915 0.323 -7.237 1.00 84.81 226 LYS A N 1
ATOM 1785 C CA . LYS A 1 226 ? -8.946 -0.474 -7.895 1.00 84.81 226 LYS A CA 1
ATOM 1786 C C . LYS A 1 226 ? -9.530 -1.451 -6.878 1.00 84.81 226 LYS A C 1
ATOM 1788 O O . LYS A 1 226 ? -8.784 -2.064 -6.117 1.00 84.81 226 LYS A O 1
ATOM 1793 N N . THR A 1 227 ? -10.845 -1.570 -6.855 1.00 80.50 227 THR A N 1
ATOM 1794 C CA . THR A 1 227 ? -11.587 -2.517 -6.026 1.00 80.50 227 THR A CA 1
ATOM 1795 C C . THR A 1 227 ? -12.639 -3.201 -6.882 1.00 80.50 227 THR A C 1
ATOM 1797 O O . THR A 1 227 ? -13.031 -2.671 -7.922 1.00 80.50 227 THR A O 1
ATOM 1800 N N . GLN A 1 228 ? -13.071 -4.380 -6.456 1.00 79.56 228 GLN A N 1
ATOM 1801 C CA . GLN A 1 228 ? -14.227 -5.030 -7.046 1.00 79.56 228 GLN A CA 1
ATOM 1802 C C . GLN A 1 228 ? -15.482 -4.560 -6.309 1.00 79.56 228 GLN A C 1
ATOM 1804 O O . GLN A 1 228 ? -15.509 -4.559 -5.079 1.00 79.56 228 GLN A O 1
ATOM 1809 N N . GLU A 1 229 ? -16.488 -4.128 -7.056 1.00 72.88 229 GLU A N 1
ATOM 1810 C CA . GLU A 1 229 ? -17.825 -3.828 -6.552 1.00 72.88 229 GLU A CA 1
ATOM 1811 C C . GLU A 1 229 ? -18.825 -4.762 -7.218 1.00 72.88 229 GLU A C 1
ATOM 1813 O O . GLU A 1 229 ? -18.738 -5.024 -8.416 1.00 72.88 229 GLU A O 1
ATOM 1818 N N . TYR A 1 230 ? -19.748 -5.297 -6.426 1.00 74.81 230 TYR A N 1
ATOM 1819 C CA . TYR A 1 230 ? -20.806 -6.164 -6.916 1.00 74.81 230 TYR A CA 1
ATOM 1820 C C . TYR A 1 230 ? -22.073 -5.331 -7.097 1.00 74.81 230 TYR A C 1
ATOM 1822 O O . TYR A 1 230 ? -22.665 -4.888 -6.114 1.00 74.81 230 TYR A O 1
ATOM 1830 N N . ILE A 1 231 ? -22.454 -5.075 -8.347 1.00 78.75 231 ILE A N 1
ATOM 1831 C CA . ILE A 1 231 ? -23.591 -4.220 -8.708 1.00 78.75 231 ILE A CA 1
ATOM 1832 C C . ILE A 1 231 ? -24.512 -5.041 -9.610 1.00 78.75 231 ILE A C 1
ATOM 1834 O O . ILE A 1 231 ? -24.074 -5.552 -10.639 1.00 78.75 231 ILE A O 1
ATOM 1838 N N . GLY A 1 232 ? -25.777 -5.212 -9.215 1.00 76.94 232 GLY A N 1
ATOM 1839 C CA . GLY A 1 232 ? -26.782 -5.900 -10.037 1.00 76.94 232 GLY A CA 1
ATOM 1840 C C . GLY A 1 232 ? -26.377 -7.312 -10.484 1.00 76.94 232 GLY A C 1
ATOM 1841 O O . GLY A 1 232 ? -26.573 -7.668 -11.641 1.00 76.94 232 GLY A O 1
ATOM 1842 N N . GLY A 1 233 ? -25.738 -8.097 -9.610 1.00 85.00 233 GLY A N 1
ATOM 1843 C CA . GLY A 1 233 ? -25.350 -9.474 -9.931 1.00 85.00 233 GLY A CA 1
ATOM 1844 C C . GLY A 1 233 ? -23.977 -9.644 -10.601 1.00 85.00 233 GLY A C 1
ATOM 1845 O O . GLY A 1 233 ? -23.566 -10.770 -10.874 1.00 85.00 233 GLY A O 1
ATOM 1846 N N . LYS A 1 234 ? -23.253 -8.552 -10.892 1.00 82.69 234 LYS A N 1
ATOM 1847 C CA . LYS A 1 234 ? -21.974 -8.586 -11.622 1.00 82.69 234 LYS A CA 1
ATOM 1848 C C . LYS A 1 234 ? -20.862 -7.862 -10.868 1.00 82.69 234 LYS A C 1
ATOM 1850 O O . LYS A 1 234 ? -21.089 -6.842 -10.221 1.00 82.69 234 LYS A O 1
ATOM 1855 N N . TRP A 1 235 ? -19.641 -8.380 -10.991 1.00 82.44 235 TRP A N 1
ATOM 1856 C CA . TRP A 1 235 ? -18.437 -7.754 -10.446 1.00 82.44 235 TRP A CA 1
ATOM 1857 C C . TRP A 1 235 ? -17.859 -6.723 -11.419 1.00 82.44 235 TRP A C 1
ATOM 1859 O O . TRP A 1 235 ? -17.456 -7.061 -12.531 1.00 82.44 235 TRP A O 1
ATOM 1869 N N . TYR A 1 236 ? -17.741 -5.480 -10.968 1.00 81.25 236 TYR A N 1
ATOM 1870 C CA . TYR A 1 236 ? -17.112 -4.377 -11.686 1.00 81.25 236 TYR A CA 1
ATOM 1871 C C . TYR A 1 236 ? -15.813 -3.975 -11.004 1.00 81.25 236 TYR A C 1
ATOM 1873 O O . TYR A 1 236 ? -15.719 -3.952 -9.780 1.00 81.25 236 TYR A O 1
ATOM 1881 N N . THR A 1 237 ? -14.796 -3.621 -11.791 1.00 83.25 237 THR A N 1
ATOM 1882 C CA . THR A 1 237 ? -13.591 -2.993 -11.240 1.00 83.25 237 THR A CA 1
ATOM 1883 C C . THR A 1 237 ? -13.772 -1.486 -11.237 1.00 83.25 237 THR A C 1
ATOM 1885 O O . THR A 1 237 ? -13.695 -0.853 -12.289 1.00 83.25 237 THR A O 1
ATOM 1888 N N . VAL A 1 238 ? -13.944 -0.908 -10.056 1.00 86.25 238 VAL A N 1
ATOM 1889 C CA . VAL A 1 238 ? -14.054 0.542 -9.883 1.00 86.25 238 VAL A CA 1
ATOM 1890 C C . VAL A 1 238 ? -12.815 1.091 -9.190 1.00 86.25 238 VAL A C 1
ATOM 1892 O O . VAL A 1 238 ? -12.093 0.375 -8.493 1.00 86.25 238 VAL A O 1
ATOM 1895 N N . THR A 1 239 ? -12.539 2.378 -9.380 1.00 88.81 239 THR A N 1
ATOM 1896 C CA . THR A 1 239 ? -11.479 3.060 -8.630 1.00 88.81 239 THR A CA 1
ATOM 1897 C C . THR A 1 239 ? -12.093 3.728 -7.412 1.00 88.81 239 THR A C 1
ATOM 1899 O O . THR A 1 239 ? -12.807 4.716 -7.540 1.00 88.81 239 THR A O 1
ATOM 1902 N N . ALA A 1 240 ? -11.786 3.208 -6.227 1.00 90.31 240 ALA A N 1
ATOM 1903 C CA . ALA A 1 240 ? -12.210 3.802 -4.970 1.00 90.31 240 ALA A CA 1
ATOM 1904 C C . ALA A 1 240 ? -11.121 4.740 -4.428 1.00 90.31 240 ALA A C 1
ATOM 1906 O O . ALA A 1 240 ? -9.930 4.408 -4.435 1.00 90.31 240 ALA A O 1
ATOM 1907 N N . LYS A 1 241 ? -11.542 5.916 -3.948 1.00 94.12 241 LYS A N 1
ATOM 1908 C CA . LYS A 1 241 ? -10.673 6.951 -3.375 1.00 94.12 241 LYS A CA 1
ATOM 1909 C C . LYS A 1 241 ? -10.760 6.917 -1.850 1.00 94.12 241 LYS A C 1
ATOM 1911 O O . LYS A 1 241 ? -11.829 7.119 -1.272 1.00 94.12 241 LYS A O 1
ATOM 1916 N N . PHE A 1 242 ? -9.629 6.685 -1.202 1.00 95.38 242 PHE A N 1
ATOM 1917 C CA . PHE A 1 242 ? -9.498 6.613 0.250 1.00 95.38 242 PHE A CA 1
ATOM 1918 C C . PHE A 1 242 ? -8.753 7.829 0.785 1.00 95.38 242 PHE A C 1
ATOM 1920 O O . PHE A 1 242 ? -7.958 8.445 0.067 1.00 95.38 242 PHE A O 1
ATOM 1927 N N . ARG A 1 243 ? -8.984 8.168 2.055 1.00 97.50 243 ARG A N 1
ATOM 1928 C CA . ARG A 1 243 ? -8.141 9.135 2.766 1.00 97.50 243 ARG A CA 1
ATOM 1929 C C . ARG A 1 243 ? -6.715 8.591 2.840 1.00 97.50 243 ARG A C 1
ATOM 1931 O O . ARG A 1 243 ? -6.517 7.380 2.951 1.00 97.50 243 ARG A O 1
ATOM 1938 N N . ALA A 1 244 ? -5.734 9.477 2.764 1.00 97.31 244 ALA A N 1
ATOM 1939 C CA . ALA A 1 244 ? -4.342 9.166 3.036 1.00 97.31 244 ALA A CA 1
ATOM 1940 C C . ALA A 1 244 ? -3.815 10.109 4.116 1.00 97.31 244 ALA A C 1
ATOM 1942 O O . ALA A 1 244 ? -4.122 11.303 4.126 1.00 97.31 244 ALA A O 1
ATOM 1943 N N . TYR A 1 245 ? -2.998 9.566 5.006 1.00 97.69 245 TYR A N 1
ATOM 1944 C CA . TYR A 1 245 ? -2.528 10.256 6.196 1.00 97.69 245 TYR A CA 1
ATOM 1945 C C . TYR A 1 245 ? -1.010 10.402 6.177 1.00 97.69 245 TYR A C 1
ATOM 1947 O O . TYR A 1 245 ? -0.290 9.645 5.526 1.00 97.69 245 TYR A O 1
ATOM 1955 N N . SER A 1 246 ? -0.507 11.383 6.923 1.00 96.44 246 SER A N 1
ATOM 1956 C CA . SER A 1 246 ? 0.931 11.534 7.153 1.00 96.44 246 SER A CA 1
ATOM 1957 C C . SER A 1 246 ? 1.486 10.495 8.133 1.00 96.44 246 SER A C 1
ATOM 1959 O O . SER A 1 246 ? 2.681 10.217 8.103 1.00 96.44 246 SER A O 1
ATOM 1961 N N . SER A 1 247 ? 0.644 9.907 8.991 1.00 97.19 247 SER A N 1
ATOM 1962 C CA . SER A 1 247 ? 1.043 8.908 9.987 1.00 97.19 247 SER A CA 1
ATOM 1963 C C . SER A 1 247 ? -0.126 8.020 10.423 1.00 97.19 247 SER A C 1
ATOM 1965 O O . SER A 1 247 ? -1.293 8.393 10.281 1.00 97.19 247 SER A O 1
ATOM 1967 N N . TYR A 1 248 ? 0.186 6.866 11.025 1.00 98.12 248 TYR A N 1
ATOM 1968 C CA . TYR A 1 248 ? -0.822 5.995 11.641 1.00 98.12 248 TYR A CA 1
ATOM 1969 C C . TYR A 1 248 ? -1.565 6.674 12.797 1.00 98.12 248 TYR A C 1
ATOM 1971 O O . TYR A 1 248 ? -2.768 6.475 12.925 1.00 98.12 248 TYR A O 1
ATOM 1979 N N . GLN A 1 249 ? -0.912 7.556 13.565 1.00 98.44 249 GLN A N 1
ATOM 1980 C CA . GLN A 1 249 ? -1.585 8.333 14.614 1.00 98.44 249 GLN A CA 1
ATOM 1981 C C . GLN A 1 249 ? -2.727 9.185 14.044 1.00 98.44 249 GLN A C 1
ATOM 1983 O O . GLN A 1 249 ? -3.793 9.257 14.652 1.00 98.44 249 GLN A O 1
ATOM 1988 N N . LYS A 1 250 ? -2.532 9.817 12.875 1.00 98.31 250 LYS A N 1
ATOM 1989 C CA . LYS A 1 250 ? -3.588 10.600 12.215 1.00 98.31 250 LYS A CA 1
ATOM 1990 C C . LYS A 1 250 ? -4.724 9.709 11.715 1.00 98.31 250 LYS A C 1
ATOM 1992 O O . LYS A 1 250 ? -5.875 10.086 11.885 1.00 98.31 250 LYS A O 1
ATOM 1997 N N . SER A 1 251 ? -4.415 8.522 11.189 1.00 98.62 251 SER A N 1
ATOM 1998 C CA . SER A 1 251 ? -5.444 7.542 10.816 1.00 98.62 251 SER A CA 1
ATOM 1999 C C . SER A 1 251 ? -6.257 7.060 12.021 1.00 98.62 251 SER A C 1
ATOM 2001 O O . SER A 1 251 ? -7.472 6.955 11.911 1.00 98.62 251 SER A O 1
ATOM 2003 N N . ILE A 1 252 ? -5.603 6.790 13.155 1.00 98.81 252 ILE A N 1
ATOM 2004 C CA . ILE A 1 252 ? -6.251 6.393 14.416 1.00 98.81 252 ILE A CA 1
ATOM 2005 C C . ILE A 1 252 ? -7.143 7.520 14.943 1.00 98.81 252 ILE A C 1
ATOM 2007 O O . ILE A 1 252 ? -8.308 7.284 15.241 1.00 98.81 252 ILE A O 1
ATOM 2011 N N . SER A 1 253 ? -6.630 8.751 14.967 1.00 98.31 253 SER A N 1
ATOM 2012 C CA . SER A 1 253 ? -7.391 9.906 15.464 1.00 98.31 253 SER A CA 1
ATOM 2013 C C . SER A 1 253 ? -8.632 10.184 14.606 1.00 98.31 253 SER A C 1
ATOM 2015 O O . SER A 1 253 ? -9.695 10.487 15.138 1.00 98.31 253 SER A O 1
ATOM 2017 N N . ASP A 1 254 ? -8.511 10.074 13.278 1.00 98.00 254 ASP A N 1
ATOM 2018 C CA . ASP A 1 254 ? -9.630 10.267 12.345 1.00 98.00 254 ASP A CA 1
ATOM 2019 C C . ASP A 1 254 ? -10.690 9.163 12.494 1.00 98.00 254 ASP A C 1
ATOM 2021 O O . ASP A 1 254 ? -11.888 9.437 12.497 1.00 98.00 254 ASP A O 1
ATOM 2025 N N . HIS A 1 255 ? -10.254 7.919 12.705 1.00 98.25 255 HIS A N 1
ATOM 2026 C CA . HIS A 1 255 ? -11.147 6.797 12.982 1.00 98.25 255 HIS A CA 1
ATOM 2027 C C . HIS A 1 255 ? -11.948 6.991 14.273 1.00 98.25 255 HIS A C 1
ATOM 2029 O O . HIS A 1 255 ? -13.174 6.887 14.254 1.00 98.25 255 HIS A O 1
ATOM 2035 N N . SER A 1 256 ? -11.288 7.326 15.380 1.00 98.12 256 SER A N 1
ATOM 2036 C CA . SER A 1 256 ? -11.979 7.557 16.652 1.00 98.12 256 SER A CA 1
ATOM 2037 C C . SER A 1 256 ? -12.851 8.810 16.621 1.00 98.12 256 SER A C 1
ATOM 2039 O O . SER A 1 256 ? -13.913 8.826 17.241 1.00 98.12 256 SER A O 1
ATOM 2041 N N . SER A 1 257 ? -12.464 9.841 15.858 1.00 97.12 257 SER A N 1
ATOM 2042 C CA . SER A 1 257 ? -13.344 10.982 15.599 1.00 97.12 257 SER A CA 1
ATOM 2043 C C . SER A 1 257 ? -14.610 10.532 14.879 1.00 97.12 257 SER A C 1
ATOM 2045 O O . SER A 1 257 ? -15.697 10.835 15.352 1.00 97.12 257 SER A O 1
ATOM 2047 N N . TYR A 1 258 ? -14.487 9.770 13.790 1.00 96.25 258 TYR A N 1
ATOM 2048 C CA . TYR A 1 258 ? -15.637 9.233 13.061 1.00 96.25 258 TYR A CA 1
ATOM 2049 C C . TYR A 1 258 ? -16.550 8.391 13.962 1.00 96.25 258 TYR A C 1
ATOM 2051 O O . TYR A 1 258 ? -17.764 8.575 13.947 1.00 96.25 258 TYR A O 1
ATOM 2059 N N . LEU A 1 259 ? -15.986 7.508 14.788 1.00 97.50 259 LEU A N 1
ATOM 2060 C CA . LEU A 1 259 ? -16.768 6.698 15.723 1.00 97.50 259 LEU A CA 1
ATOM 2061 C C . LEU A 1 259 ? -17.491 7.534 16.794 1.00 97.50 259 LEU A C 1
ATOM 2063 O O . LEU A 1 259 ? -18.554 7.136 17.259 1.00 97.50 259 LEU A O 1
ATOM 2067 N N . ASN A 1 260 ? -16.953 8.693 17.172 1.00 97.56 260 ASN A N 1
ATOM 2068 C CA . ASN A 1 260 ? -17.575 9.572 18.162 1.00 97.56 260 ASN A CA 1
ATOM 2069 C C . ASN A 1 260 ? -18.568 10.581 17.574 1.00 97.56 260 ASN A C 1
ATOM 2071 O O . ASN A 1 260 ? -19.385 11.103 18.329 1.00 97.56 260 ASN A O 1
ATOM 2075 N N . THR A 1 261 ? -18.491 10.893 16.277 1.00 96.19 261 THR A N 1
ATOM 2076 C CA . THR A 1 261 ? -19.271 11.988 15.672 1.00 96.19 261 THR A CA 1
ATOM 2077 C C . THR A 1 261 ? -20.192 11.558 14.538 1.00 96.19 261 THR A C 1
ATOM 2079 O O . THR A 1 261 ? -21.022 12.355 14.109 1.00 96.19 261 THR A O 1
ATOM 2082 N N . ALA A 1 262 ? -20.077 10.327 14.028 1.00 94.62 262 ALA A N 1
ATOM 2083 C CA . ALA A 1 262 ? -20.972 9.851 12.982 1.00 94.62 262 ALA A CA 1
ATOM 2084 C C . ALA A 1 262 ? -22.429 9.869 13.465 1.00 94.62 262 ALA A C 1
ATOM 2086 O O . ALA A 1 262 ? -22.742 9.356 14.540 1.00 94.62 262 ALA A O 1
ATOM 2087 N N . MET A 1 263 ? -23.315 10.413 12.633 1.00 95.44 263 MET A N 1
ATOM 2088 C CA . MET A 1 263 ? -24.747 10.529 12.903 1.00 95.44 263 MET A CA 1
ATOM 2089 C C . MET A 1 263 ? -25.548 9.524 12.070 1.00 95.44 263 MET A C 1
ATOM 2091 O O . MET A 1 263 ? -25.150 9.155 10.963 1.00 95.44 263 MET A O 1
ATOM 2095 N N . ASN A 1 264 ? -26.680 9.089 12.613 1.00 91.75 264 ASN A N 1
ATOM 2096 C CA . ASN A 1 264 ? -27.759 8.407 11.910 1.00 91.75 264 ASN A CA 1
ATOM 2097 C C . ASN A 1 264 ? -29.052 9.187 12.197 1.00 91.75 264 ASN A C 1
ATOM 2099 O O . ASN A 1 264 ? -29.610 9.094 13.293 1.00 91.75 264 ASN A O 1
ATOM 2103 N N . GLY A 1 265 ? -29.463 10.032 11.248 1.00 92.94 265 GLY A N 1
ATOM 2104 C CA . GLY A 1 265 ? -30.471 11.063 11.499 1.00 92.94 265 GLY A CA 1
ATOM 2105 C C . GLY A 1 265 ? -30.010 12.030 12.595 1.00 92.94 265 GLY A C 1
ATOM 2106 O O . GLY A 1 265 ? -28.888 12.531 12.558 1.00 92.94 265 GLY A O 1
ATOM 2107 N N . SER A 1 266 ? -30.858 12.256 13.597 1.00 94.19 266 SER A N 1
ATOM 2108 C CA . SER A 1 266 ? -30.576 13.127 14.748 1.00 94.19 266 SER A CA 1
ATOM 2109 C C . SER A 1 266 ? -29.792 12.449 15.881 1.00 94.19 266 SER A C 1
ATOM 2111 O O . SER A 1 266 ? -29.463 13.098 16.872 1.00 94.19 266 SER A O 1
ATOM 2113 N N . ARG A 1 267 ? -29.475 11.152 15.766 1.00 94.31 267 ARG A N 1
ATOM 2114 C CA . ARG A 1 267 ? -28.805 10.379 16.824 1.00 94.31 267 ARG A CA 1
ATOM 2115 C C . ARG A 1 267 ? -27.372 10.035 16.452 1.00 94.31 267 ARG A C 1
ATOM 2117 O O . ARG A 1 267 ? -27.056 9.799 15.289 1.00 94.31 267 ARG A O 1
ATOM 2124 N N . LEU A 1 268 ? -26.511 9.922 17.462 1.00 96.12 268 LEU A N 1
ATOM 2125 C CA . LEU A 1 268 ? -25.178 9.358 17.272 1.00 96.12 268 LEU A CA 1
ATOM 2126 C C . LEU A 1 268 ? -25.289 7.912 16.788 1.00 96.12 268 LEU A C 1
ATOM 2128 O O . LEU A 1 268 ? -25.921 7.069 17.425 1.00 96.12 268 LEU A O 1
ATOM 2132 N N . ARG A 1 269 ? -24.613 7.622 15.678 1.00 97.06 269 ARG A N 1
ATOM 2133 C CA . ARG A 1 269 ? -24.593 6.314 15.021 1.00 97.06 269 ARG A CA 1
ATOM 2134 C C . ARG A 1 269 ? -24.050 5.208 15.927 1.00 97.06 269 ARG A C 1
ATOM 2136 O O . ARG A 1 269 ? -24.505 4.075 15.841 1.00 97.06 269 ARG A O 1
ATOM 2143 N N . TYR A 1 270 ? -23.096 5.545 16.794 1.00 97.81 270 TYR A N 1
ATOM 2144 C CA . TYR A 1 270 ? -22.441 4.620 17.725 1.00 97.81 270 TYR A CA 1
ATOM 2145 C C . TYR A 1 270 ? -22.679 5.032 19.187 1.00 97.81 270 TYR A C 1
ATOM 2147 O O . TYR A 1 270 ? -21.758 5.074 20.007 1.00 97.81 270 TYR A O 1
ATOM 2155 N N . GLN A 1 271 ? -23.921 5.396 19.516 1.00 97.00 271 GLN A N 1
ATOM 2156 C CA . GLN A 1 271 ? -24.307 5.800 20.868 1.00 97.00 271 GLN A CA 1
ATOM 2157 C C . GLN A 1 271 ? -23.896 4.742 21.914 1.00 97.00 271 GLN A C 1
ATOM 2159 O O . GLN A 1 271 ? -24.110 3.546 21.733 1.00 97.00 271 GLN A O 1
ATOM 2164 N N . GLY A 1 272 ? -23.283 5.187 23.017 1.00 96.75 272 GLY A N 1
ATOM 2165 C CA . GLY A 1 272 ? -22.790 4.313 24.091 1.00 96.75 272 GLY A CA 1
ATOM 2166 C C . GLY A 1 272 ? -21.392 3.721 23.866 1.00 96.75 272 GLY A C 1
ATOM 2167 O O . GLY A 1 272 ? -20.896 2.996 24.730 1.00 96.75 272 GLY A O 1
ATOM 2168 N N . LEU A 1 273 ? -20.739 4.023 22.737 1.00 97.88 273 LEU A N 1
ATOM 2169 C CA . LEU A 1 273 ? -19.379 3.559 22.465 1.00 97.88 273 LEU A CA 1
ATOM 2170 C C . LEU A 1 273 ? -18.327 4.306 23.298 1.00 97.88 273 LEU A C 1
ATOM 2172 O O . LEU A 1 273 ? -17.443 3.678 23.884 1.00 97.88 273 LEU A O 1
ATOM 2176 N N . LYS A 1 274 ? -18.429 5.639 23.372 1.00 96.56 274 LYS A N 1
ATOM 2177 C CA . LYS A 1 274 ? -17.516 6.483 24.151 1.00 96.56 274 LYS A CA 1
ATOM 2178 C C . LYS A 1 274 ? -17.567 6.097 25.629 1.00 96.56 274 LYS A C 1
ATOM 2180 O O . LYS A 1 274 ? -18.618 6.179 26.257 1.00 96.56 274 LYS A O 1
ATOM 2185 N N . GLY A 1 275 ? -16.427 5.686 26.183 1.00 95.56 275 GLY A N 1
ATOM 2186 C CA . GLY A 1 275 ? -16.308 5.274 27.584 1.00 95.56 275 GLY A CA 1
ATOM 2187 C C . GLY A 1 275 ? -16.719 3.825 27.861 1.00 95.56 275 GLY A C 1
ATOM 2188 O O . GLY A 1 275 ? -16.578 3.376 28.999 1.00 95.56 275 GLY A O 1
ATOM 2189 N N . CYS A 1 276 ? -17.167 3.067 26.851 1.00 97.75 276 CYS A N 1
ATOM 2190 C CA . CYS A 1 276 ? -17.473 1.647 27.002 1.00 97.75 276 CYS A CA 1
ATOM 2191 C C . CYS A 1 276 ? -16.235 0.886 27.500 1.00 97.75 276 CYS A C 1
ATOM 2193 O O . CYS A 1 276 ? -15.167 0.973 26.903 1.00 97.75 276 CYS A O 1
ATOM 2195 N N . LYS A 1 277 ? -16.374 0.115 28.5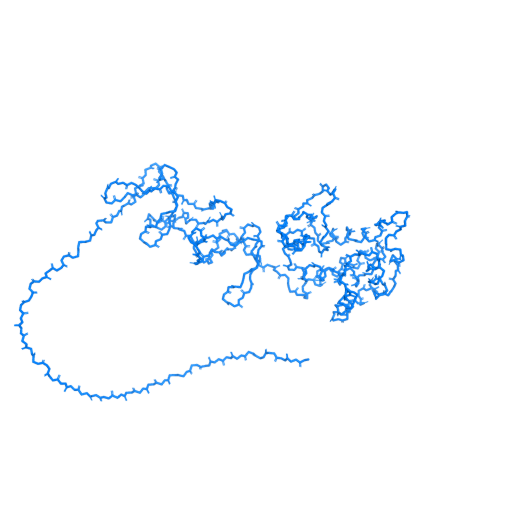84 1.00 97.62 277 LYS A N 1
ATOM 2196 C CA . LYS A 1 277 ? -15.262 -0.638 29.198 1.00 97.62 277 LYS A CA 1
ATOM 2197 C C . LYS A 1 277 ? -15.191 -2.106 28.774 1.00 97.62 277 LYS A C 1
ATOM 2199 O O . LYS A 1 277 ? -14.306 -2.835 29.206 1.00 97.62 277 LYS A O 1
ATOM 2204 N N . ASN A 1 278 ? -16.111 -2.554 27.920 1.00 98.38 278 ASN A N 1
ATOM 2205 C CA . ASN A 1 278 ? -16.179 -3.933 27.447 1.00 98.38 278 ASN A CA 1
ATOM 2206 C C . ASN A 1 278 ? -16.012 -3.974 25.925 1.00 98.38 278 ASN A C 1
ATOM 2208 O O . ASN A 1 278 ? -16.929 -3.613 25.189 1.00 98.38 278 ASN A O 1
ATOM 2212 N N . TYR A 1 279 ? -14.864 -4.468 25.451 1.00 98.56 279 TYR A N 1
ATOM 2213 C CA . TYR A 1 279 ? -14.551 -4.507 24.019 1.00 98.56 279 TYR A CA 1
ATOM 2214 C C . TYR A 1 279 ? -15.576 -5.302 23.192 1.00 98.56 279 TYR A C 1
ATOM 2216 O O . TYR A 1 279 ? -15.837 -4.951 22.046 1.00 98.56 279 TYR A O 1
ATOM 2224 N N . LYS A 1 280 ? -16.199 -6.352 23.755 1.00 98.69 280 LYS A N 1
ATOM 2225 C CA . LYS A 1 280 ? -17.225 -7.134 23.043 1.00 98.69 280 LYS A CA 1
ATOM 2226 C C . LYS A 1 280 ? -18.469 -6.285 22.802 1.00 98.69 280 LYS A C 1
ATOM 2228 O O . LYS A 1 280 ? -18.976 -6.253 21.685 1.00 98.69 280 LYS A O 1
ATOM 2233 N N . LYS A 1 281 ? -18.917 -5.564 23.839 1.00 98.69 281 LYS A N 1
ATOM 2234 C CA . LYS A 1 281 ? -20.039 -4.619 23.748 1.00 98.69 281 LYS A CA 1
ATOM 2235 C C . LYS A 1 281 ? -19.707 -3.472 22.794 1.00 98.69 281 LYS A C 1
ATOM 2237 O O . LYS A 1 281 ? -20.536 -3.128 21.965 1.00 98.69 281 LYS A O 1
ATOM 2242 N N . ALA A 1 282 ? -18.487 -2.937 22.853 1.00 98.69 282 ALA A N 1
ATOM 2243 C CA . ALA A 1 282 ? -18.028 -1.896 21.937 1.00 98.69 282 ALA A CA 1
ATOM 2244 C C . ALA A 1 282 ? -18.085 -2.349 20.466 1.00 98.69 282 ALA A C 1
ATOM 2246 O O . ALA A 1 282 ? -18.644 -1.642 19.633 1.00 98.69 282 ALA A O 1
ATOM 2247 N N . PHE A 1 283 ? -17.592 -3.550 20.138 1.00 98.75 283 PHE A N 1
ATOM 2248 C CA . PHE A 1 283 ? -17.718 -4.087 18.778 1.00 98.75 283 PHE A CA 1
ATOM 2249 C C . PHE A 1 283 ? -19.169 -4.318 18.361 1.00 98.75 283 PHE A C 1
ATOM 2251 O O . PHE A 1 283 ? -19.491 -4.115 17.193 1.00 98.75 283 PHE A O 1
ATOM 2258 N N . GLN A 1 284 ? -20.032 -4.739 19.289 1.00 98.56 284 GLN A N 1
ATOM 2259 C CA . GLN A 1 284 ? -21.456 -4.909 19.015 1.00 98.56 284 GLN A CA 1
ATOM 2260 C C . GLN A 1 284 ? -22.109 -3.564 18.664 1.00 98.56 284 GLN A C 1
ATOM 2262 O O . GLN A 1 284 ? -22.713 -3.460 17.606 1.00 98.56 284 GLN A O 1
ATOM 2267 N N . ILE A 1 285 ? -21.852 -2.508 19.445 1.00 98.44 285 ILE A N 1
ATOM 2268 C CA . ILE A 1 285 ? -22.312 -1.137 19.149 1.00 98.44 285 ILE A CA 1
ATOM 2269 C C . ILE A 1 285 ? -21.826 -0.673 17.766 1.00 98.44 285 ILE A C 1
ATOM 2271 O O . ILE A 1 285 ? -22.595 -0.117 16.986 1.00 98.44 285 ILE A O 1
ATOM 2275 N N . ILE A 1 286 ? -20.555 -0.921 17.435 1.00 98.12 286 ILE A N 1
ATOM 2276 C CA . ILE A 1 286 ? -19.980 -0.560 16.128 1.00 98.12 286 ILE A CA 1
ATOM 2277 C C . ILE A 1 286 ? -20.668 -1.326 14.983 1.00 98.12 286 ILE A C 1
ATOM 2279 O O . ILE A 1 286 ? -20.969 -0.741 13.939 1.00 98.12 286 ILE A O 1
ATOM 2283 N N . LYS A 1 287 ? -20.937 -2.625 15.169 1.00 97.00 287 LYS A N 1
ATOM 2284 C CA . LYS A 1 287 ? -21.647 -3.453 14.185 1.00 97.00 287 LYS A CA 1
ATOM 2285 C C . LYS A 1 287 ? -23.091 -2.988 14.003 1.00 97.00 287 LYS A C 1
ATOM 2287 O O . LYS A 1 287 ? -23.508 -2.825 12.862 1.00 97.00 287 LYS A O 1
ATOM 2292 N N . ASP A 1 288 ? -23.815 -2.750 15.091 1.00 96.38 288 ASP A N 1
ATOM 2293 C CA . ASP A 1 288 ? -25.226 -2.339 15.072 1.00 96.38 288 ASP A CA 1
ATOM 2294 C C . ASP A 1 288 ? -25.396 -0.938 14.478 1.00 96.38 288 ASP A C 1
ATOM 2296 O O . ASP A 1 288 ? -26.363 -0.667 13.772 1.00 96.38 288 ASP A O 1
ATOM 2300 N N . GLY A 1 289 ? -24.389 -0.076 14.647 1.00 95.06 289 GLY A N 1
ATOM 2301 C CA . GLY A 1 289 ? -24.282 1.179 13.910 1.00 95.06 289 GLY A CA 1
ATOM 2302 C C . GLY A 1 289 ? -24.039 0.991 12.406 1.00 95.06 289 GLY A C 1
ATOM 2303 O O . GLY A 1 289 ? -24.037 1.965 11.665 1.00 95.06 289 GLY A O 1
ATOM 2304 N N . GLY A 1 290 ? -23.821 -0.221 11.897 1.00 93.50 290 GLY A N 1
ATOM 2305 C CA . GLY A 1 290 ? -23.648 -0.511 10.470 1.00 93.50 290 GLY A CA 1
ATOM 2306 C C . GLY A 1 290 ? -22.238 -0.249 9.933 1.00 93.50 290 GLY A C 1
ATOM 2307 O O . GLY A 1 290 ? -22.085 0.051 8.748 1.00 93.50 290 GLY A O 1
ATOM 2308 N N . TYR A 1 291 ? -21.202 -0.308 10.778 1.00 91.75 291 TYR A N 1
ATOM 2309 C CA . TYR A 1 291 ? -19.808 -0.174 10.326 1.00 91.75 291 TYR A CA 1
ATOM 2310 C C . TYR A 1 291 ? -19.399 -1.309 9.374 1.00 91.75 291 TYR A C 1
ATOM 2312 O O . TYR A 1 291 ? -18.646 -1.091 8.428 1.00 91.75 291 TYR A O 1
ATOM 2320 N N . ALA A 1 292 ? -19.909 -2.520 9.615 1.00 88.19 292 ALA A N 1
ATOM 2321 C CA . ALA A 1 292 ? -19.635 -3.702 8.812 1.00 88.19 292 ALA A CA 1
ATOM 2322 C C . ALA A 1 292 ? -20.911 -4.521 8.601 1.00 88.19 292 ALA A C 1
ATOM 2324 O O . ALA A 1 292 ? -21.701 -4.705 9.524 1.00 88.19 292 ALA A O 1
ATOM 2325 N N . THR A 1 293 ? -21.072 -5.062 7.395 1.00 87.38 293 THR A N 1
ATOM 2326 C CA . THR A 1 293 ? -22.184 -5.954 7.030 1.00 87.38 293 THR A CA 1
ATOM 2327 C C . THR A 1 293 ? -21.892 -7.423 7.346 1.00 87.38 293 THR A C 1
ATOM 2329 O O . THR A 1 293 ? -22.794 -8.255 7.317 1.00 87.38 293 THR A O 1
ATOM 2332 N N . ASP A 1 294 ? -20.639 -7.768 7.666 1.00 90.50 294 ASP A N 1
ATOM 2333 C CA . ASP A 1 294 ? -20.239 -9.139 7.984 1.00 90.50 294 ASP A CA 1
ATOM 2334 C C . ASP A 1 294 ? -20.895 -9.619 9.297 1.00 90.50 294 ASP A C 1
ATOM 2336 O O . ASP A 1 294 ? -20.602 -9.073 10.371 1.00 90.50 294 ASP A O 1
ATOM 2340 N N . PRO A 1 295 ? -21.713 -10.691 9.280 1.00 91.69 295 PRO A N 1
ATOM 2341 C CA . PRO A 1 295 ? -22.336 -11.212 10.494 1.00 91.69 295 PRO A CA 1
ATOM 2342 C C . PRO A 1 295 ? -21.308 -11.654 11.547 1.00 91.69 295 PRO A C 1
ATOM 2344 O O . PRO A 1 295 ? -21.583 -11.552 12.747 1.00 91.69 295 PRO A O 1
ATOM 2347 N N . LYS A 1 296 ? -20.109 -12.081 11.121 1.00 96.50 296 LYS A N 1
ATOM 2348 C CA . LYS A 1 296 ? -19.018 -12.573 11.975 1.00 96.50 296 LYS A CA 1
ATOM 2349 C C . LYS A 1 296 ? -18.083 -11.468 12.472 1.00 96.50 296 LYS A C 1
ATOM 2351 O O . LYS A 1 296 ? -17.156 -11.798 13.216 1.00 96.50 296 LYS A O 1
ATOM 2356 N N . TYR A 1 297 ? -18.322 -10.200 12.127 1.00 97.12 297 TYR A N 1
ATOM 2357 C CA . TYR A 1 297 ? -17.466 -9.058 12.472 1.00 97.12 297 TYR A CA 1
ATOM 2358 C C . TYR A 1 297 ? -17.014 -9.052 13.941 1.00 97.12 297 TYR A C 1
ATOM 2360 O O . TYR A 1 297 ? -15.823 -9.166 14.237 1.00 97.12 297 TYR A O 1
ATOM 2368 N N . VAL A 1 298 ? -17.971 -9.047 14.875 1.00 98.31 298 VAL A N 1
ATOM 2369 C CA . VAL A 1 298 ? -17.701 -9.015 16.324 1.00 98.31 298 VAL A CA 1
ATOM 2370 C C . VAL A 1 298 ? -16.842 -10.205 16.750 1.00 98.31 298 VAL A C 1
ATOM 2372 O O . VAL A 1 298 ? -15.833 -10.040 17.436 1.00 98.31 298 VAL A O 1
ATOM 2375 N N . SER A 1 299 ? -17.195 -11.414 16.303 1.00 98.31 299 SER A N 1
ATOM 2376 C CA . SER A 1 299 ? -16.456 -12.632 16.653 1.00 98.31 299 SER A CA 1
ATOM 2377 C C . SER A 1 299 ? -15.017 -12.626 16.120 1.00 98.31 299 SER A C 1
ATOM 2379 O O . SER A 1 299 ? -14.106 -13.074 16.819 1.00 98.31 299 SER A O 1
ATOM 2381 N N . LYS A 1 300 ? -14.787 -12.090 14.911 1.00 98.19 300 LYS A N 1
ATOM 2382 C CA . LYS A 1 300 ? -13.457 -11.962 14.298 1.00 98.19 300 LYS A CA 1
ATOM 2383 C C . LYS A 1 300 ? -12.583 -11.003 15.104 1.00 98.19 300 LYS A C 1
ATOM 2385 O O . LYS A 1 300 ? -11.459 -11.360 15.457 1.00 98.19 300 LYS A O 1
ATOM 2390 N N . LEU A 1 301 ? -13.116 -9.839 15.470 1.00 98.56 301 LEU A N 1
ATOM 2391 C CA . LEU A 1 301 ? -12.375 -8.854 16.259 1.00 98.56 301 LEU A CA 1
ATOM 2392 C C . LEU A 1 301 ? -12.111 -9.335 17.688 1.00 98.56 301 LEU A C 1
ATOM 2394 O O . LEU A 1 301 ? -10.992 -9.211 18.182 1.00 98.56 301 LEU A O 1
ATOM 2398 N N . CYS A 1 302 ? -13.076 -10.002 18.325 1.00 98.69 302 CYS A N 1
ATOM 2399 C CA . CYS A 1 302 ? -12.862 -10.626 19.632 1.00 98.69 302 CYS A CA 1
ATOM 2400 C C . CYS A 1 302 ? -11.747 -11.683 19.598 1.00 98.69 302 CYS A C 1
ATOM 2402 O O . CYS A 1 302 ? -10.973 -11.789 20.550 1.00 98.69 302 CYS A O 1
ATOM 2404 N N . LYS A 1 303 ? -11.635 -12.463 18.512 1.00 98.62 303 LYS A N 1
ATOM 2405 C CA . LYS A 1 303 ? -10.529 -13.417 18.330 1.00 98.62 303 LYS A CA 1
ATOM 2406 C C . LYS A 1 303 ? -9.181 -12.704 18.246 1.00 98.62 303 LYS A C 1
ATOM 2408 O O . LYS A 1 303 ? -8.231 -13.177 18.859 1.00 98.62 303 LYS A O 1
ATOM 2413 N N . ILE A 1 304 ? -9.098 -11.568 17.550 1.00 98.56 304 ILE A N 1
ATOM 2414 C CA . ILE A 1 304 ? -7.878 -10.747 17.481 1.00 98.56 304 ILE A CA 1
ATOM 2415 C C . ILE A 1 304 ? -7.508 -10.213 18.872 1.00 98.56 304 ILE A C 1
ATOM 2417 O O . ILE A 1 304 ? -6.368 -10.397 19.301 1.00 98.56 304 ILE A O 1
ATOM 2421 N N . VAL A 1 305 ? -8.471 -9.629 19.600 1.00 98.75 305 VAL A N 1
ATOM 2422 C CA . VAL A 1 305 ? -8.257 -9.121 20.968 1.00 98.75 305 VAL A CA 1
ATOM 2423 C C . VAL A 1 305 ? -7.687 -10.206 21.877 1.00 98.75 305 VAL A C 1
ATOM 2425 O O . VAL A 1 305 ? -6.688 -9.969 22.552 1.00 98.75 305 VAL A O 1
ATOM 2428 N N . LYS A 1 306 ? -8.279 -11.406 21.859 1.00 98.62 306 LYS A N 1
ATOM 2429 C CA . LYS A 1 306 ? -7.809 -12.546 22.659 1.00 98.62 306 LYS A CA 1
ATOM 2430 C C . LYS A 1 306 ? -6.429 -13.031 22.220 1.00 98.62 306 LYS A C 1
ATOM 2432 O O . LYS A 1 306 ? -5.555 -13.187 23.062 1.00 98.62 306 LYS A O 1
ATOM 2437 N N . LYS A 1 307 ? -6.224 -13.236 20.913 1.00 98.31 307 LYS A N 1
ATOM 2438 C CA . LYS A 1 307 ? -4.973 -13.770 20.347 1.00 98.31 307 LYS A CA 1
ATOM 2439 C C . LYS A 1 307 ? -3.752 -12.948 20.762 1.00 98.31 307 LYS A C 1
ATOM 2441 O O . LYS A 1 307 ? -2.706 -13.526 21.020 1.00 98.31 307 LYS A O 1
ATOM 2446 N N . TYR A 1 308 ? -3.893 -11.626 20.825 1.00 98.06 308 TYR A N 1
ATOM 2447 C CA . TYR A 1 308 ? -2.791 -10.711 21.135 1.00 98.06 308 TYR A CA 1
ATOM 2448 C C . TYR A 1 308 ? -2.894 -10.067 22.523 1.00 98.06 308 TYR A C 1
ATOM 2450 O O . TYR A 1 308 ? -2.148 -9.133 22.817 1.00 98.06 308 TYR A O 1
ATOM 2458 N N . ASN A 1 309 ? -3.811 -10.549 23.373 1.00 98.19 309 ASN A N 1
ATOM 2459 C CA . ASN A 1 309 ? -4.083 -10.002 24.705 1.00 98.19 309 ASN A CA 1
ATOM 2460 C C . ASN A 1 309 ? -4.209 -8.462 24.700 1.00 98.19 309 ASN A C 1
ATOM 2462 O O . ASN A 1 309 ? -3.563 -7.759 25.479 1.00 98.19 309 ASN A O 1
ATOM 2466 N N . LEU A 1 310 ? -5.006 -7.917 23.773 1.00 98.69 310 LEU A N 1
ATOM 2467 C CA . LEU A 1 310 ? -5.059 -6.468 23.541 1.00 98.69 310 LEU A CA 1
ATOM 2468 C C . LEU A 1 310 ? -5.700 -5.696 24.703 1.00 98.69 310 LEU A C 1
ATOM 2470 O O . LEU A 1 310 ? -5.443 -4.508 24.858 1.00 98.69 310 LEU A O 1
ATOM 2474 N N . THR A 1 311 ? -6.476 -6.362 25.560 1.00 98.50 311 THR A N 1
ATOM 2475 C CA . THR A 1 311 ? -7.083 -5.756 26.756 1.00 98.50 311 THR A CA 1
ATOM 2476 C C . THR A 1 311 ? -6.063 -5.244 27.767 1.00 98.50 311 THR A C 1
ATOM 2478 O O . THR A 1 311 ? -6.415 -4.440 28.624 1.00 98.50 311 THR A O 1
ATOM 2481 N N . LYS A 1 312 ? -4.794 -5.667 27.685 1.00 98.44 312 LYS A N 1
ATOM 2482 C CA . LYS A 1 312 ? -3.731 -5.088 28.519 1.00 98.44 312 LYS A CA 1
ATOM 2483 C C . LYS A 1 312 ? -3.531 -3.592 28.250 1.00 98.44 312 LYS A C 1
ATOM 2485 O O . LYS A 1 312 ? -3.204 -2.858 29.170 1.00 98.44 312 LYS A O 1
ATOM 2490 N N . TYR A 1 313 ? -3.783 -3.141 27.018 1.00 98.44 313 TYR A N 1
ATOM 2491 C CA . TYR A 1 313 ? -3.646 -1.737 26.622 1.00 98.44 313 TYR A CA 1
ATOM 2492 C C . TYR A 1 313 ? -4.817 -0.869 27.092 1.00 98.44 313 TYR A C 1
ATOM 2494 O O . TYR A 1 313 ? -4.658 0.338 27.225 1.00 98.44 313 TYR A O 1
ATOM 2502 N N . ASP A 1 314 ? -5.970 -1.469 27.400 1.00 98.44 314 ASP A N 1
ATOM 2503 C CA . ASP A 1 314 ? -7.134 -0.739 27.920 1.00 98.44 314 ASP A CA 1
ATOM 2504 C C . ASP A 1 314 ? -6.931 -0.244 29.363 1.00 98.44 314 ASP A C 1
ATOM 2506 O O . ASP A 1 314 ? -7.714 0.563 29.859 1.00 98.44 314 ASP A O 1
ATOM 2510 N N . LYS A 1 315 ? -5.889 -0.745 30.038 1.00 96.12 315 LYS A N 1
ATOM 2511 C CA . LYS A 1 315 ? -5.541 -0.438 31.432 1.00 96.12 315 LYS A CA 1
ATOM 2512 C C . LYS A 1 315 ? -4.390 0.570 31.567 1.00 96.12 315 LYS A C 1
ATOM 2514 O O . LYS A 1 315 ? -3.977 0.843 32.688 1.00 96.12 315 LYS A O 1
ATOM 2519 N N . MET A 1 316 ? -3.838 1.052 30.449 1.00 93.75 316 MET A N 1
ATOM 2520 C CA . MET A 1 316 ? -2.655 1.926 30.407 1.00 93.75 316 MET A CA 1
ATOM 2521 C C . MET A 1 316 ? -3.001 3.408 30.345 1.00 93.75 316 MET A C 1
ATOM 2523 O O . MET A 1 316 ? -4.074 3.784 29.826 1.00 93.75 316 MET A O 1
#

Nearest PDB structures (foldseek):
  3fi7-assembly1_A  TM=8.976E-01  e=5.432E-13  Listeria monocytogenes EGD-e
  7qfu-assembly1_A  TM=8.107E-01  e=9.548E-13  Enterococcus faecalis
  5t1q-assembly2_B  TM=7.227E-01  e=8.142E-12  Staphylococcus aureus subsp. aureus NCTC 8325
  5t1q-assembly4_D  TM=7.448E-01  e=3.950E-11  Staphylococcus aureus subsp. aureus NCTC 8325
  5t1q-assembly3_C  TM=7.177E-01  e=6.562E-11  Staphylococcus aureus subsp. aureus NCTC 8325

pLDDT: mean 86.51, std 20.15, range [28.45, 98.88]

Foldseek 3Di:
DDDDDDDDDDDDDDDDDDDDDDDDDDDDDDDDPDPPPPPPQPAWDWDDDPNWIWTAGPVRDTDAAQWDAHPNFIWGAHRVRTTDAAWDDDPNWIWGAACDDDVVRGRTTDAAWDDDPPFIAHAHCDDDPPRGRTADEQDWDQDPNDIFGAYRVRTTPPCQDDLVRLLVVCLVLLLVLCVVQQAFSLLLSLQLCVQCVSQRHSCCVPQVASNQAFCVVPPADKDWDWDWDQDPNDTDTDITIHHGDPHNSVNSNVVSVCQQDPDDVPHRLQPPNRNDLDSLVNQVSCVSSPVDPDPCRSVSSVCVCVVVVSNVSSVD

Mean predicted aligned error: 10.65 Å